Protein AF-A0A0F4RJ01-F1 (afdb_monomer_lite)

Sequence (276 aa):
MRAIAILVIVAVLGFFGYQYTAKGRGPAEAVGVLTGATAAAEQAAAEAAAAQAAAEAAAAEAEAQAAAEAEAAAQAAAEAEAAAQAAAEAEAAAQAEAEAAAVAEAEAQAAIEAAAAEAEAAAAAELDAARAAAEEEAAAIAAAAEAEAQAAEAAAQEAAAEAAAAAEAAEAEVAEEAAAVAEEATEAAEEVAEEAAAVAEEAAAEADTAADSAMGAVAELLTTDGFDSDKVMELVEGSDLSVLQKTTITSALNAAKDNPELLEAALEQLKGMLGM

pLDDT: mean 85.39, std 11.7, range [52.47, 98.12]

Structure (mmCIF, N/CA/C/O backbone):
data_AF-A0A0F4RJ01-F1
#
_entry.id   AF-A0A0F4RJ01-F1
#
loop_
_atom_site.group_PDB
_atom_site.id
_atom_site.type_symbol
_atom_site.label_atom_id
_atom_site.label_alt_id
_atom_site.label_comp_id
_atom_site.label_asym_id
_atom_site.label_entity_id
_atom_site.label_seq_id
_atom_site.pdbx_PDB_ins_code
_atom_site.Cartn_x
_atom_site.Cartn_y
_atom_site.Cartn_z
_atom_site.occupancy
_atom_site.B_iso_or_equiv
_atom_site.auth_seq_id
_atom_site.auth_comp_id
_atom_site.auth_asym_id
_atom_site.auth_atom_id
_atom_site.pdbx_PDB_model_num
ATOM 1 N N . MET A 1 1 ? -95.029 10.771 116.647 1.00 52.47 1 MET A N 1
ATOM 2 C CA . MET A 1 1 ? -94.046 10.061 117.504 1.00 52.47 1 MET A CA 1
ATOM 3 C C . MET A 1 1 ? -94.688 9.057 118.464 1.00 52.47 1 MET A C 1
ATOM 5 O O . MET A 1 1 ? -94.282 7.906 118.435 1.00 52.47 1 MET A O 1
ATOM 9 N N . ARG A 1 2 ? -95.724 9.411 119.246 1.00 57.41 2 ARG A N 1
ATOM 10 C CA . ARG A 1 2 ? -96.363 8.457 120.185 1.00 57.41 2 ARG A CA 1
ATOM 11 C C . ARG A 1 2 ? -97.054 7.258 119.504 1.00 57.41 2 ARG A C 1
ATOM 13 O O . ARG A 1 2 ? -96.950 6.151 120.007 1.00 57.41 2 ARG A O 1
ATOM 20 N N . ALA A 1 3 ? -97.676 7.454 118.336 1.00 54.72 3 ALA A N 1
ATOM 21 C CA . ALA A 1 3 ? -98.353 6.374 117.601 1.00 54.72 3 ALA A CA 1
ATOM 22 C C . ALA A 1 3 ? -97.393 5.302 117.038 1.00 54.72 3 ALA A C 1
ATOM 24 O O . ALA A 1 3 ? -97.686 4.116 117.119 1.00 54.72 3 ALA A O 1
ATOM 25 N N . ILE A 1 4 ? -96.220 5.707 116.532 1.00 56.88 4 ILE A N 1
ATOM 26 C CA . ILE A 1 4 ? -95.205 4.776 116.003 1.00 56.88 4 ILE A CA 1
ATOM 27 C C . ILE A 1 4 ? -94.577 3.964 117.146 1.00 56.88 4 ILE A C 1
ATOM 29 O O . ILE A 1 4 ? -94.426 2.754 117.023 1.00 56.88 4 ILE A O 1
ATOM 33 N N . ALA A 1 5 ? -94.299 4.597 118.293 1.00 55.28 5 ALA A N 1
ATOM 34 C CA . ALA A 1 5 ? -93.796 3.896 119.476 1.00 55.28 5 ALA A CA 1
ATOM 35 C C . ALA A 1 5 ? -94.791 2.843 120.004 1.00 55.28 5 ALA A C 1
ATOM 37 O O . ALA A 1 5 ? -94.381 1.742 120.357 1.00 55.28 5 ALA A O 1
ATOM 38 N N . ILE A 1 6 ? -96.098 3.142 119.999 1.00 66.00 6 ILE A N 1
ATOM 39 C CA . ILE A 1 6 ? -97.139 2.180 120.403 1.00 66.00 6 ILE A CA 1
ATOM 40 C C . ILE A 1 6 ? -97.188 0.987 119.439 1.00 66.00 6 ILE A C 1
ATOM 42 O O . ILE A 1 6 ? -97.261 -0.149 119.899 1.00 66.00 6 ILE A O 1
ATOM 46 N N . LEU A 1 7 ? -97.086 1.211 118.124 1.00 67.94 7 LEU A N 1
ATOM 47 C CA . LEU A 1 7 ? -97.072 0.121 117.140 1.00 67.94 7 LEU A CA 1
ATOM 48 C C . LEU A 1 7 ? -95.851 -0.797 117.295 1.00 67.94 7 LEU A C 1
ATOM 50 O O . LEU A 1 7 ? -96.002 -2.015 117.240 1.00 67.94 7 LEU A O 1
ATOM 54 N N . VAL A 1 8 ? -94.668 -0.237 117.561 1.00 65.62 8 VAL A N 1
ATOM 55 C CA . VAL A 1 8 ? -93.452 -1.025 117.830 1.00 65.62 8 VAL A CA 1
ATOM 56 C C . VAL A 1 8 ? -93.595 -1.835 119.122 1.00 65.62 8 VAL A C 1
ATOM 58 O O . VAL A 1 8 ? -93.270 -3.018 119.140 1.00 65.62 8 VAL A O 1
ATOM 61 N N . ILE A 1 9 ? -94.147 -1.248 120.188 1.00 66.38 9 ILE A N 1
ATOM 62 C CA . ILE A 1 9 ? -94.365 -1.951 121.463 1.00 66.38 9 ILE A CA 1
ATOM 63 C C . ILE A 1 9 ? -95.385 -3.087 121.305 1.00 66.38 9 ILE A C 1
ATOM 65 O O . ILE A 1 9 ? -95.166 -4.178 121.828 1.00 66.38 9 ILE A O 1
ATOM 69 N N . VAL A 1 10 ? -96.471 -2.872 120.554 1.00 71.88 10 VAL A N 1
ATOM 70 C CA . VAL A 1 10 ? -97.474 -3.914 120.276 1.00 71.88 10 VAL A CA 1
ATOM 71 C C . VAL A 1 10 ? -96.884 -5.033 119.416 1.00 71.88 10 VAL A C 1
ATOM 73 O O . VAL A 1 10 ? -97.138 -6.201 119.697 1.00 71.88 10 VAL A O 1
ATOM 76 N N . ALA A 1 11 ? -96.050 -4.710 118.426 1.00 67.81 11 ALA A N 1
ATOM 77 C CA . ALA A 1 11 ? -95.355 -5.712 117.620 1.00 67.81 11 ALA A CA 1
ATOM 78 C C . ALA A 1 11 ? -94.377 -6.553 118.462 1.00 67.81 11 ALA A C 1
ATOM 80 O O . ALA A 1 11 ? -94.343 -7.776 118.326 1.00 67.81 11 ALA A O 1
ATOM 81 N N . VAL A 1 12 ? -93.644 -5.927 119.389 1.00 64.62 12 VAL A N 1
ATOM 82 C CA . VAL A 1 12 ? -92.744 -6.624 120.321 1.00 64.62 12 VAL A CA 1
ATOM 83 C C . VAL A 1 12 ? -93.536 -7.504 121.295 1.00 64.62 12 VAL A C 1
ATOM 85 O O . VAL A 1 12 ? -93.214 -8.681 121.444 1.00 64.62 12 VAL A O 1
ATOM 88 N N . LEU A 1 13 ? -94.613 -7.001 121.907 1.00 67.62 13 LEU A N 1
ATOM 89 C CA . LEU A 1 13 ? -95.456 -7.794 122.815 1.00 67.62 13 LEU A CA 1
ATOM 90 C C . LEU A 1 13 ? -96.158 -8.954 122.098 1.00 67.62 13 LEU A C 1
ATOM 92 O O . LEU A 1 13 ? -96.238 -10.049 122.652 1.00 67.62 13 LEU A O 1
ATOM 96 N N . GLY A 1 14 ? -96.619 -8.746 120.863 1.00 68.19 14 GLY A N 1
ATOM 97 C CA . GLY A 1 14 ? -97.197 -9.799 120.029 1.00 68.19 14 GLY A CA 1
ATOM 98 C C . GLY A 1 14 ? -96.179 -10.885 119.676 1.00 68.19 14 GLY A C 1
ATOM 99 O O . GLY A 1 14 ? -96.484 -12.073 119.781 1.00 68.19 14 GLY A O 1
ATOM 100 N N . PHE A 1 15 ? -94.945 -10.496 119.340 1.00 62.06 15 PHE A N 1
ATOM 101 C CA . PHE A 1 15 ? -93.858 -11.433 119.050 1.00 62.06 15 PHE A CA 1
ATOM 102 C C . PHE A 1 15 ? -93.457 -12.261 120.283 1.00 62.06 15 PHE A C 1
ATOM 104 O O . PHE A 1 15 ? -93.349 -13.486 120.195 1.00 62.06 15 PHE A O 1
ATOM 111 N N . PHE A 1 16 ? -93.312 -11.628 121.452 1.00 59.28 16 PHE A N 1
ATOM 112 C CA . PHE A 1 16 ? -93.009 -12.330 122.706 1.00 59.28 16 PHE A CA 1
ATOM 113 C C . PHE A 1 16 ? -94.167 -13.207 123.194 1.00 59.28 16 PHE A C 1
ATOM 115 O O . PHE A 1 16 ? -93.934 -14.333 123.634 1.00 59.28 16 PHE A O 1
ATOM 122 N N . GLY A 1 17 ? -95.413 -12.741 123.066 1.00 65.56 17 GLY A N 1
ATOM 123 C CA . GLY A 1 17 ? -96.603 -13.518 123.416 1.00 65.56 17 GLY A CA 1
ATOM 124 C C . GLY A 1 17 ? -96.758 -14.775 122.558 1.00 65.56 17 GLY A C 1
ATOM 125 O O . GLY A 1 17 ? -97.060 -15.848 123.085 1.00 65.56 17 GLY A O 1
ATOM 126 N N . TYR A 1 18 ? -96.478 -14.679 121.254 1.00 67.12 18 TYR A N 1
ATOM 127 C CA . TYR A 1 18 ? -96.519 -15.827 120.346 1.00 67.12 18 TYR A CA 1
ATOM 128 C C . TYR A 1 18 ? -95.388 -16.830 120.620 1.00 67.12 18 TYR A C 1
ATOM 130 O O . TYR A 1 18 ? -95.629 -18.034 120.672 1.00 67.12 18 TYR A O 1
ATOM 138 N N . GLN A 1 19 ? -94.162 -16.362 120.871 1.00 62.22 19 GLN A N 1
ATOM 139 C CA . GLN A 1 19 ? -93.029 -17.242 121.192 1.00 62.22 19 GLN A CA 1
ATOM 140 C C . GLN A 1 19 ? -93.216 -17.991 122.523 1.00 62.22 19 GLN A C 1
ATOM 142 O O . GLN A 1 19 ? -92.847 -19.165 122.615 1.00 62.22 19 GLN A O 1
ATOM 147 N N . TYR A 1 20 ? -93.839 -17.353 123.520 1.00 58.53 20 TYR A N 1
ATOM 148 C CA . TYR A 1 20 ? -94.114 -17.975 124.816 1.00 58.53 20 TYR A CA 1
ATOM 149 C C . TYR A 1 20 ? -95.227 -19.026 124.734 1.00 58.53 20 TYR A C 1
ATOM 151 O O . TYR A 1 20 ? -95.081 -20.126 125.258 1.00 58.53 20 TYR A O 1
ATOM 159 N N . THR A 1 21 ? -96.327 -18.724 124.039 1.00 62.38 21 THR A N 1
ATOM 160 C CA . THR A 1 21 ? -97.520 -19.592 124.034 1.00 62.38 21 THR A CA 1
ATOM 161 C C . THR A 1 21 ? -97.503 -20.673 122.956 1.00 62.38 21 THR A C 1
ATOM 163 O O . THR A 1 21 ? -97.967 -21.779 123.213 1.00 62.38 21 THR A O 1
ATOM 166 N N . ALA A 1 22 ? -96.949 -20.404 121.770 1.00 63.94 22 ALA A N 1
ATOM 167 C CA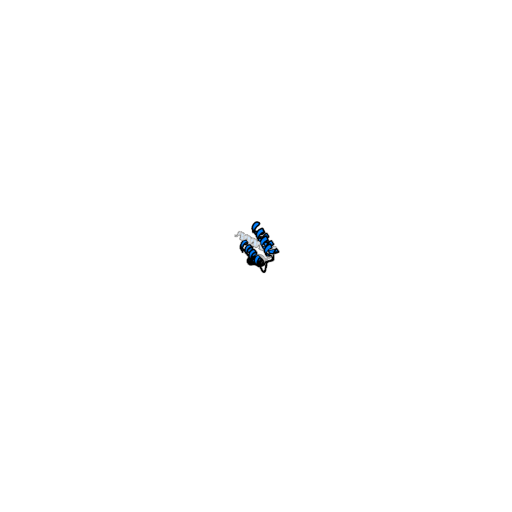 . ALA A 1 22 ? -96.937 -21.373 120.671 1.00 63.94 22 ALA A CA 1
ATOM 168 C C . ALA A 1 22 ? -95.671 -22.246 120.635 1.00 63.94 22 ALA A C 1
ATOM 170 O O . ALA A 1 22 ? -95.705 -23.350 120.098 1.00 63.94 22 ALA A O 1
ATOM 171 N N . LYS A 1 23 ? -94.544 -21.762 121.175 1.00 58.91 23 LYS A N 1
ATOM 172 C CA . LYS A 1 23 ? -93.241 -22.456 121.122 1.00 58.91 23 LYS A CA 1
ATOM 173 C C . LYS A 1 23 ? -92.578 -22.665 122.490 1.00 58.91 23 LYS A C 1
ATOM 175 O O . LYS A 1 23 ? -91.511 -23.270 122.536 1.00 58.91 23 LYS A O 1
ATOM 180 N N . GLY A 1 24 ? -93.197 -22.202 123.582 1.00 61.44 24 GLY A N 1
ATOM 181 C CA . GLY A 1 24 ? -92.748 -22.448 124.958 1.00 61.44 24 GLY A CA 1
ATOM 182 C C . GLY A 1 24 ? -91.467 -21.722 125.383 1.00 61.44 24 GLY A C 1
ATOM 183 O O . GLY A 1 24 ? -90.862 -22.128 126.371 1.00 61.44 24 GLY A O 1
ATOM 184 N N . ARG A 1 25 ? -91.025 -20.683 124.657 1.00 57.34 25 ARG A N 1
ATOM 185 C CA . ARG A 1 25 ? -89.744 -20.003 124.923 1.00 57.34 25 ARG A CA 1
ATOM 186 C C . ARG A 1 25 ? -89.886 -18.730 125.752 1.00 57.34 25 ARG A C 1
ATOM 188 O O . ARG A 1 25 ? -90.792 -17.930 125.526 1.00 57.34 25 ARG A O 1
ATOM 195 N N . GLY A 1 26 ? -88.965 -18.526 126.694 1.00 66.50 26 GLY A N 1
ATOM 196 C CA . GLY A 1 26 ? -88.962 -17.387 127.622 1.00 66.50 26 GLY A CA 1
ATOM 197 C C . GLY A 1 26 ? -88.518 -16.058 126.985 1.00 66.50 26 GLY A C 1
ATOM 198 O O . GLY A 1 26 ? -87.930 -16.050 125.901 1.00 66.50 26 GLY A O 1
ATOM 199 N N . PRO A 1 27 ? -88.729 -14.905 127.652 1.00 57.00 27 PRO A N 1
ATOM 200 C CA . PRO A 1 27 ? -88.339 -13.605 127.109 1.00 57.00 27 PRO A CA 1
ATOM 201 C C . PRO A 1 27 ? -86.817 -13.457 126.893 1.00 57.00 27 PRO A C 1
ATOM 203 O O . PRO A 1 27 ? -86.377 -12.766 125.983 1.00 57.00 27 PRO A O 1
ATOM 206 N N . ALA A 1 28 ? -85.982 -14.166 127.652 1.00 57.25 28 ALA A N 1
ATOM 207 C CA . ALA A 1 28 ? -84.543 -14.209 127.382 1.00 57.25 28 ALA A CA 1
ATOM 208 C C . ALA A 1 28 ? -84.208 -14.943 126.065 1.00 57.25 28 ALA A C 1
ATOM 210 O O . ALA A 1 28 ? -83.332 -14.511 125.320 1.00 57.25 28 ALA A O 1
ATOM 211 N N . GLU A 1 29 ? -84.938 -16.012 125.728 1.00 58.81 29 GLU A N 1
ATOM 212 C CA . GLU A 1 29 ? -84.723 -16.777 124.493 1.00 58.81 29 GLU A CA 1
ATOM 213 C C . GLU A 1 29 ? -85.247 -16.049 123.255 1.00 58.81 29 GLU A C 1
ATOM 215 O O . GLU A 1 29 ? -84.642 -16.148 122.196 1.00 58.81 29 GLU A O 1
ATOM 220 N N . ALA A 1 30 ? -86.344 -15.296 123.356 1.00 57.28 30 ALA A N 1
ATOM 221 C CA . ALA A 1 30 ? -86.831 -14.503 122.229 1.00 57.28 30 ALA A CA 1
ATOM 222 C C . ALA A 1 30 ? -85.972 -13.249 121.969 1.00 57.28 30 ALA A C 1
ATOM 224 O O . ALA A 1 30 ? -85.816 -12.887 120.804 1.00 57.28 30 ALA A O 1
ATOM 225 N N . VAL A 1 31 ? -85.324 -12.661 122.991 1.00 57.78 31 VAL A N 1
ATOM 226 C CA . VAL A 1 31 ? -84.211 -11.711 122.775 1.00 57.78 31 VAL A CA 1
ATOM 227 C C . VAL A 1 31 ? -83.028 -12.429 122.121 1.00 57.78 31 VAL A C 1
ATOM 229 O O . VAL A 1 31 ? -82.506 -11.907 121.150 1.00 57.78 31 VAL A O 1
ATOM 232 N N . GLY A 1 32 ? -82.673 -13.642 122.563 1.00 60.19 32 GLY A N 1
ATOM 233 C CA . GLY A 1 32 ? -81.628 -14.481 121.954 1.00 60.19 32 GLY A CA 1
ATOM 234 C C . GLY A 1 32 ? -81.870 -14.845 120.480 1.00 60.19 32 GLY A C 1
ATOM 235 O O . GLY A 1 32 ? -80.938 -14.914 119.686 1.00 60.19 32 GLY A O 1
ATOM 236 N N . VAL A 1 33 ? -83.130 -15.050 120.085 1.00 63.53 33 VAL A N 1
ATOM 237 C CA . VAL A 1 33 ? -83.534 -15.278 118.687 1.00 63.53 33 VAL A CA 1
ATOM 238 C C . VAL A 1 33 ? -83.495 -13.980 117.887 1.00 63.53 33 VAL A C 1
ATOM 240 O O . VAL A 1 33 ? -83.113 -14.013 116.725 1.00 63.53 33 VAL A O 1
ATOM 243 N N . LEU A 1 34 ? -83.863 -12.842 118.482 1.00 59.59 34 LEU A N 1
ATOM 244 C CA . LEU A 1 34 ? -83.770 -11.538 117.823 1.00 59.59 34 LEU A CA 1
ATOM 245 C C . LEU A 1 34 ? -82.304 -11.120 117.626 1.00 59.59 34 LEU A C 1
ATOM 247 O O . LEU A 1 34 ? -81.953 -10.664 116.545 1.00 59.59 34 LEU A O 1
ATOM 251 N N . THR A 1 35 ? -81.447 -11.340 118.629 1.00 63.56 35 THR A N 1
ATOM 252 C CA . THR A 1 35 ? -80.000 -11.091 118.558 1.00 63.56 35 THR A CA 1
ATOM 253 C C . THR A 1 35 ? -79.294 -12.081 117.633 1.00 63.56 35 THR A C 1
ATOM 255 O O . THR A 1 35 ? -78.391 -11.698 116.895 1.00 63.56 35 THR A O 1
ATOM 258 N N . GLY A 1 36 ? -79.734 -13.341 117.609 1.00 66.00 36 GLY A N 1
ATOM 259 C CA . GLY A 1 36 ? -79.295 -14.340 116.636 1.00 66.00 36 GLY A CA 1
ATOM 260 C C . GLY A 1 36 ? -79.757 -14.025 115.210 1.00 66.00 36 GLY A C 1
ATOM 261 O O . GLY A 1 36 ? -79.007 -14.248 114.269 1.00 66.00 36 GLY A O 1
ATOM 262 N N . ALA A 1 37 ? -80.952 -13.451 115.037 1.00 65.75 37 ALA A N 1
ATOM 263 C CA . ALA A 1 37 ? -81.452 -12.995 113.741 1.00 65.75 37 ALA A CA 1
ATOM 264 C C . ALA A 1 37 ? -80.714 -11.743 113.243 1.00 65.75 37 ALA A C 1
ATOM 266 O O . ALA A 1 37 ? -80.439 -11.650 112.051 1.00 65.75 37 ALA A O 1
ATOM 267 N N . THR A 1 38 ? -80.335 -10.812 114.127 1.00 67.19 38 THR A N 1
ATOM 268 C CA . THR A 1 38 ? -79.450 -9.691 113.765 1.00 67.19 38 THR A CA 1
ATOM 269 C C . THR A 1 38 ? -78.033 -10.161 113.453 1.00 67.19 38 THR A C 1
ATOM 271 O O . THR A 1 38 ? -77.476 -9.708 112.464 1.00 67.19 38 THR A O 1
ATOM 274 N N . ALA A 1 39 ? -77.486 -11.124 114.202 1.00 68.25 39 ALA A N 1
ATOM 275 C CA . ALA A 1 39 ? -76.177 -11.712 113.906 1.00 68.25 39 ALA A CA 1
ATOM 276 C C . ALA A 1 39 ? -76.179 -12.495 112.579 1.00 68.25 39 ALA A C 1
ATOM 278 O O . ALA A 1 39 ? -75.235 -12.398 111.804 1.00 68.25 39 ALA A O 1
ATOM 279 N N . ALA A 1 40 ? -77.260 -13.220 112.273 1.00 70.62 40 ALA A N 1
ATOM 280 C CA . ALA A 1 40 ? -77.439 -13.895 110.988 1.00 70.62 40 ALA A CA 1
ATOM 281 C C . ALA A 1 40 ? -77.606 -12.901 109.825 1.00 70.62 40 ALA A C 1
ATOM 283 O O . ALA A 1 40 ? -77.108 -13.152 108.732 1.00 70.62 40 ALA A O 1
ATOM 284 N N . ALA A 1 41 ? -78.271 -11.763 110.052 1.00 69.44 41 ALA A N 1
ATOM 285 C CA . ALA A 1 41 ? -78.386 -10.693 109.063 1.00 69.44 41 ALA A CA 1
ATOM 286 C C . ALA A 1 41 ? -77.052 -9.957 108.837 1.00 69.44 41 ALA A C 1
ATOM 288 O O . ALA A 1 41 ? -76.719 -9.655 107.695 1.00 69.44 41 ALA A O 1
ATOM 289 N N . GLU A 1 42 ? -76.265 -9.711 109.889 1.00 70.88 42 GLU A N 1
ATOM 290 C CA . GLU A 1 42 ? -74.907 -9.156 109.789 1.00 70.88 42 GLU A CA 1
ATOM 291 C C . GLU A 1 42 ? -73.946 -10.127 109.097 1.00 70.88 42 GLU A C 1
ATOM 293 O O . GLU A 1 42 ? -73.161 -9.705 108.253 1.00 70.88 42 GLU A O 1
ATOM 298 N N . GLN A 1 43 ? -74.042 -11.427 109.383 1.00 73.44 43 GLN A N 1
ATOM 299 C CA . GLN A 1 43 ? -73.254 -12.455 108.704 1.00 73.44 43 GLN A CA 1
ATOM 300 C C . GLN A 1 43 ? -73.632 -12.577 107.222 1.00 73.44 43 GLN A C 1
ATOM 302 O O . GLN A 1 43 ? -72.744 -12.622 106.377 1.00 73.44 43 GLN A O 1
ATOM 307 N N . ALA A 1 44 ? -74.925 -12.551 106.887 1.00 74.44 44 ALA A N 1
ATOM 308 C CA . ALA A 1 44 ? -75.384 -12.538 105.498 1.00 74.44 44 ALA A CA 1
ATOM 309 C C . ALA A 1 44 ? -74.965 -11.254 104.758 1.00 74.44 44 ALA A C 1
ATOM 311 O O . ALA A 1 44 ? -74.613 -11.305 103.582 1.00 74.44 44 ALA A O 1
ATOM 312 N N . ALA A 1 45 ? -74.957 -10.102 105.439 1.00 74.00 45 ALA A N 1
ATOM 313 C CA . ALA A 1 45 ? -74.439 -8.852 104.886 1.00 74.00 45 ALA A CA 1
ATOM 314 C C . ALA A 1 45 ? -72.913 -8.897 104.687 1.00 74.00 45 ALA A C 1
ATOM 316 O O . ALA A 1 45 ? -72.419 -8.395 103.680 1.00 74.00 45 ALA A O 1
ATOM 317 N N . ALA A 1 46 ? -72.170 -9.531 105.599 1.00 74.12 46 ALA A N 1
ATOM 318 C CA . ALA A 1 46 ? -70.730 -9.740 105.473 1.00 74.12 46 ALA A CA 1
ATOM 319 C C . ALA A 1 46 ? -70.380 -10.715 104.335 1.00 74.12 46 ALA A C 1
ATOM 321 O O . ALA A 1 46 ? -69.456 -10.446 103.574 1.00 74.12 46 ALA A O 1
ATOM 322 N N . GLU A 1 47 ? -71.134 -11.805 104.165 1.00 75.56 47 GLU A N 1
ATOM 323 C CA . GLU A 1 47 ? -70.988 -12.729 103.031 1.00 75.56 47 GLU A CA 1
ATOM 324 C C . GLU A 1 47 ? -71.352 -12.065 101.699 1.00 75.56 47 GLU A C 1
ATOM 326 O O . GLU A 1 47 ? -70.636 -12.246 100.717 1.00 75.56 47 GLU A O 1
ATOM 331 N N . ALA A 1 48 ? -72.409 -11.249 101.657 1.00 76.00 48 ALA A N 1
ATOM 332 C CA . ALA A 1 48 ? -72.767 -10.479 100.466 1.00 76.00 48 ALA A CA 1
ATOM 333 C C . ALA A 1 48 ? -71.688 -9.442 100.107 1.00 76.00 48 ALA A C 1
ATOM 335 O O . ALA A 1 48 ? -71.330 -9.312 98.939 1.00 76.00 48 ALA A O 1
ATOM 336 N N . ALA A 1 49 ? -71.121 -8.753 101.102 1.00 78.62 49 ALA A N 1
ATOM 337 C CA . ALA A 1 49 ? -70.004 -7.832 100.900 1.00 78.62 49 ALA A CA 1
ATOM 338 C C . ALA A 1 49 ? -68.731 -8.562 100.437 1.00 78.62 49 ALA A C 1
ATOM 340 O O . ALA A 1 49 ? -68.035 -8.074 99.550 1.00 78.62 49 ALA A O 1
ATOM 341 N N . ALA A 1 50 ? -68.445 -9.750 100.979 1.00 80.69 50 ALA A N 1
ATOM 342 C CA . ALA A 1 50 ? -67.320 -10.578 100.547 1.00 80.69 50 ALA A CA 1
ATOM 343 C C . ALA A 1 50 ? -67.509 -11.111 99.117 1.00 80.69 50 ALA A C 1
ATOM 345 O O . ALA A 1 50 ? -66.565 -11.106 98.331 1.00 80.69 50 ALA A O 1
ATOM 346 N N . ALA A 1 51 ? -68.727 -11.523 98.752 1.00 81.62 51 ALA A N 1
ATOM 347 C CA . ALA A 1 51 ? -69.066 -11.950 97.398 1.00 81.62 51 ALA A CA 1
ATOM 348 C C . ALA A 1 51 ? -68.963 -10.794 96.393 1.00 81.62 51 ALA A C 1
ATOM 350 O O . ALA A 1 51 ? -68.458 -10.985 95.289 1.00 81.62 51 ALA A O 1
ATOM 351 N N . GLN A 1 52 ? -69.387 -9.589 96.783 1.00 83.38 52 GLN A N 1
ATOM 352 C CA . GLN A 1 52 ? -69.239 -8.396 95.956 1.00 83.38 52 GLN A CA 1
ATOM 353 C C . GLN A 1 52 ? -67.766 -8.006 95.779 1.00 83.38 52 GLN A C 1
ATOM 355 O O . GLN A 1 52 ? -67.342 -7.769 94.6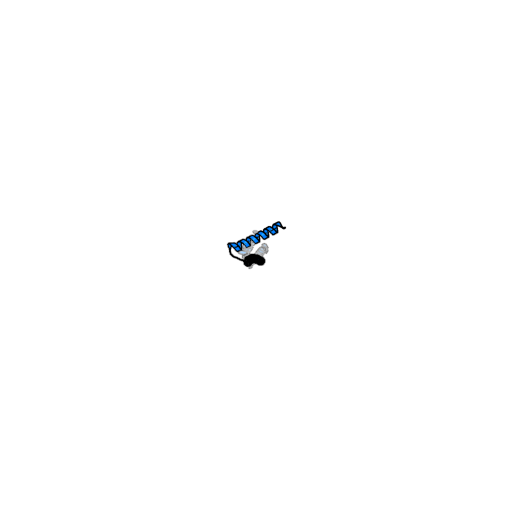53 1.00 83.38 52 GLN A O 1
ATOM 360 N N . ALA A 1 53 ? -66.965 -8.041 96.846 1.00 83.69 53 ALA A N 1
ATOM 361 C CA . ALA A 1 53 ? -65.525 -7.809 96.758 1.00 83.69 53 ALA A CA 1
ATOM 362 C C . ALA A 1 53 ? -64.817 -8.856 95.875 1.00 83.69 53 ALA A C 1
ATOM 364 O O . ALA A 1 53 ? -63.923 -8.512 95.107 1.00 83.69 53 ALA A O 1
ATOM 365 N N . ALA A 1 54 ? -65.233 -10.126 95.937 1.00 85.56 54 ALA A N 1
ATOM 366 C CA . ALA A 1 54 ? -64.712 -11.178 95.065 1.00 85.56 54 ALA A CA 1
ATOM 367 C C . ALA A 1 54 ? -65.111 -10.973 93.593 1.00 85.56 54 ALA A C 1
ATOM 369 O O . ALA A 1 54 ? -64.298 -11.206 92.702 1.00 85.56 54 ALA A O 1
ATOM 370 N N . ALA A 1 55 ? -66.337 -10.511 93.330 1.00 85.44 55 ALA A N 1
ATOM 371 C CA . ALA A 1 55 ? -66.795 -10.184 91.982 1.00 85.44 55 ALA A CA 1
ATOM 372 C C . ALA A 1 55 ? -66.051 -8.972 91.397 1.00 85.44 55 ALA A C 1
ATOM 374 O O . ALA A 1 55 ? -65.656 -9.006 90.236 1.00 85.44 55 ALA A O 1
ATOM 375 N N . GLU A 1 56 ? -65.813 -7.931 92.199 1.00 86.69 56 GLU A N 1
ATOM 376 C CA . GLU A 1 56 ? -65.009 -6.765 91.806 1.00 86.69 56 GLU A CA 1
ATOM 377 C C . GLU A 1 56 ? -63.546 -7.149 91.551 1.00 86.69 56 GLU A C 1
ATOM 379 O O . GLU A 1 56 ? -62.967 -6.714 90.558 1.00 86.69 56 GLU A O 1
ATOM 384 N N . ALA A 1 57 ? -62.965 -8.021 92.381 1.00 87.12 57 ALA A N 1
ATOM 385 C CA . ALA A 1 57 ? -61.619 -8.546 92.161 1.00 87.12 57 ALA A CA 1
ATOM 386 C C . ALA A 1 57 ? -61.521 -9.367 90.862 1.00 87.12 57 ALA A C 1
ATOM 388 O O . ALA A 1 57 ? -60.595 -9.160 90.083 1.00 87.12 57 ALA A O 1
ATOM 389 N N . ALA A 1 58 ? -62.494 -10.243 90.590 1.00 89.56 58 ALA A N 1
ATOM 390 C CA . ALA A 1 58 ? -62.541 -11.023 89.352 1.00 89.56 58 ALA A CA 1
ATOM 391 C C . ALA A 1 58 ? -62.745 -10.138 88.110 1.00 89.56 58 ALA A C 1
ATOM 393 O O . ALA A 1 58 ? -62.151 -10.394 87.064 1.00 89.56 58 ALA A O 1
ATOM 394 N N . ALA A 1 59 ? -63.557 -9.081 88.218 1.00 90.12 59 ALA A N 1
ATOM 395 C CA . ALA A 1 59 ? -63.738 -8.107 87.146 1.00 90.12 59 ALA A CA 1
ATOM 396 C C . ALA A 1 59 ? -62.441 -7.333 86.866 1.00 90.12 59 ALA A C 1
ATOM 398 O O . ALA A 1 59 ? -62.058 -7.205 85.707 1.00 90.12 59 ALA A O 1
ATOM 399 N N . ALA A 1 60 ? -61.737 -6.890 87.913 1.00 91.81 60 ALA A N 1
ATOM 400 C CA . ALA A 1 60 ? -60.448 -6.215 87.783 1.00 91.81 60 ALA A CA 1
ATOM 401 C C . ALA A 1 60 ? -59.370 -7.126 87.169 1.00 91.81 60 ALA A C 1
ATOM 403 O O . ALA A 1 60 ? -58.571 -6.677 86.351 1.00 91.81 60 ALA A O 1
ATOM 404 N N . GLU A 1 61 ? -59.354 -8.414 87.523 1.00 90.38 61 GLU A N 1
ATOM 405 C CA . GLU A 1 61 ? -58.427 -9.397 86.952 1.00 90.38 61 GLU A CA 1
ATOM 406 C C . GLU A 1 61 ? -58.727 -9.673 85.467 1.00 90.38 61 GLU A C 1
ATOM 408 O O . GLU A 1 61 ? -57.804 -9.748 84.654 1.00 90.38 61 GLU A O 1
ATOM 413 N N . ALA A 1 62 ? -60.008 -9.739 85.087 1.00 90.75 62 ALA A N 1
ATOM 414 C CA . ALA A 1 62 ? -60.426 -9.861 83.691 1.00 90.75 62 ALA A CA 1
ATOM 415 C C . ALA A 1 62 ? -60.075 -8.610 82.865 1.00 90.75 62 ALA A C 1
ATOM 417 O O . ALA A 1 62 ? -59.604 -8.732 81.735 1.00 90.75 62 ALA A O 1
ATOM 418 N N . GLU A 1 63 ? -60.254 -7.412 83.427 1.00 90.88 63 GLU A N 1
ATOM 419 C CA . GLU A 1 63 ? -59.832 -6.153 82.799 1.00 90.88 63 GLU A CA 1
ATOM 420 C C . GLU A 1 63 ? -58.312 -6.103 82.610 1.00 90.88 63 GLU A C 1
ATOM 422 O O . GLU A 1 63 ? -57.833 -5.718 81.543 1.00 90.88 63 GLU A O 1
ATOM 427 N N . ALA A 1 64 ? -57.547 -6.550 83.610 1.00 91.75 64 ALA A N 1
ATOM 428 C CA . ALA A 1 64 ? -56.093 -6.627 83.525 1.00 91.75 64 ALA A CA 1
ATOM 429 C C . ALA A 1 64 ? -55.628 -7.623 82.449 1.00 91.75 64 ALA A C 1
ATO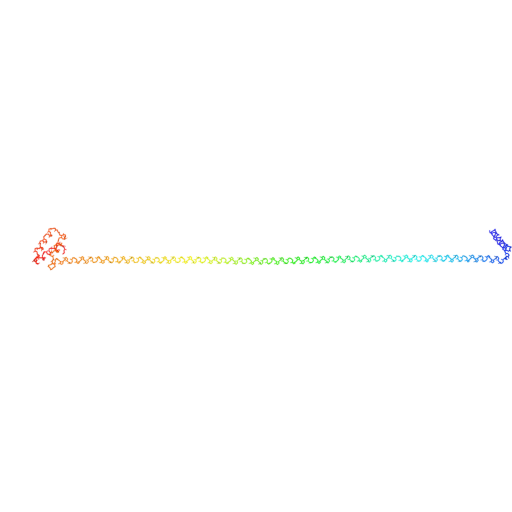M 431 O O . ALA A 1 64 ? -54.704 -7.314 81.696 1.00 91.75 64 ALA A O 1
ATOM 432 N N . GLN A 1 65 ? -56.279 -8.786 82.326 1.00 92.81 65 GLN A N 1
ATOM 433 C CA . GLN A 1 65 ? -55.998 -9.737 81.245 1.00 92.81 65 GLN A CA 1
ATOM 434 C C . GLN A 1 65 ? -56.326 -9.160 79.868 1.00 92.81 65 GLN A C 1
ATOM 436 O O . GLN A 1 65 ? -55.499 -9.255 78.965 1.00 92.81 65 GLN A O 1
ATOM 441 N N . ALA A 1 66 ? -57.488 -8.522 79.711 1.00 92.38 66 ALA A N 1
ATOM 442 C CA . ALA A 1 66 ? -57.878 -7.902 78.448 1.00 92.38 66 ALA A CA 1
ATOM 443 C C . ALA A 1 66 ? -56.911 -6.777 78.039 1.00 92.38 66 ALA A C 1
ATOM 445 O O . ALA A 1 66 ? -56.560 -6.654 76.866 1.00 92.38 66 ALA A O 1
ATOM 446 N N . ALA A 1 67 ? -56.438 -5.980 79.002 1.00 93.94 67 ALA A N 1
ATOM 447 C CA . ALA A 1 67 ? -55.421 -4.961 78.762 1.00 93.94 67 ALA A CA 1
ATOM 448 C C . ALA A 1 67 ? -54.077 -5.577 78.337 1.00 93.94 67 ALA A C 1
ATOM 450 O O . ALA A 1 67 ? -53.467 -5.100 77.381 1.00 93.94 67 ALA A O 1
ATOM 451 N N . ALA A 1 68 ? -53.645 -6.661 78.991 1.00 94.44 68 ALA A N 1
ATOM 452 C CA . ALA A 1 68 ? -52.416 -7.369 78.638 1.00 94.44 68 ALA A CA 1
ATOM 453 C C . ALA A 1 68 ? -52.487 -8.009 77.238 1.00 94.44 68 ALA A C 1
ATOM 455 O O . ALA A 1 68 ? -51.528 -7.919 76.473 1.00 94.44 68 ALA A O 1
ATOM 456 N N . GLU A 1 69 ? -53.621 -8.613 76.866 1.00 92.56 69 GLU A N 1
ATOM 457 C CA . GLU A 1 69 ? -53.837 -9.134 75.509 1.00 92.56 69 GLU A CA 1
ATOM 458 C C . GLU A 1 69 ? -53.840 -8.018 74.460 1.00 92.56 69 GLU A C 1
ATOM 460 O O . GLU A 1 69 ? -53.247 -8.181 73.393 1.00 92.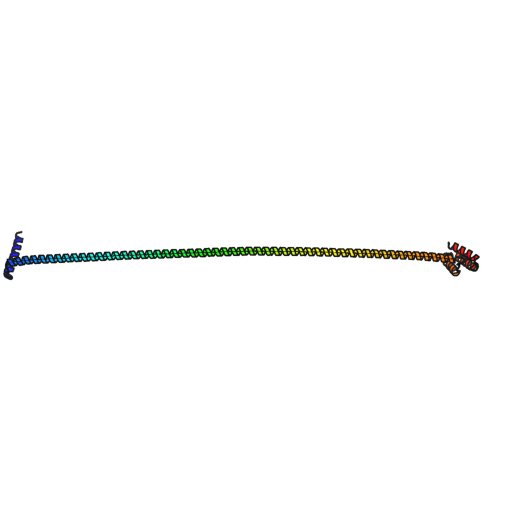56 69 GLU A O 1
ATOM 465 N N . ALA A 1 70 ? -54.463 -6.873 74.753 1.00 93.19 70 ALA A N 1
ATOM 466 C CA . ALA A 1 70 ? -54.462 -5.726 73.850 1.00 93.19 70 ALA A CA 1
ATOM 467 C C . ALA A 1 70 ? -53.048 -5.162 73.638 1.00 93.19 70 ALA A C 1
ATOM 469 O O . ALA A 1 70 ? -52.681 -4.831 72.510 1.00 93.19 70 ALA A O 1
ATOM 470 N N . GLU A 1 71 ? -52.236 -5.089 74.695 1.00 93.75 71 GLU A N 1
ATOM 471 C CA . GLU A 1 71 ? -50.839 -4.660 74.603 1.00 93.75 71 GLU A CA 1
ATOM 472 C C . GLU A 1 71 ? -49.992 -5.661 73.804 1.00 93.75 71 GLU A C 1
ATOM 474 O O . GLU A 1 71 ? -49.240 -5.255 72.917 1.00 93.75 71 GLU A O 1
ATOM 479 N N . ALA A 1 72 ? -50.175 -6.965 74.031 1.00 93.94 72 ALA A N 1
ATOM 480 C CA . ALA A 1 72 ? -49.509 -8.009 73.254 1.00 93.94 72 ALA A CA 1
ATOM 481 C C . ALA A 1 72 ? -49.894 -7.959 71.764 1.00 93.94 72 ALA A C 1
ATOM 483 O O . ALA A 1 72 ? -49.032 -8.085 70.894 1.00 93.94 72 ALA A O 1
ATOM 484 N N . ALA A 1 73 ? -51.171 -7.720 71.448 1.00 94.56 73 ALA A N 1
ATOM 485 C CA . ALA A 1 73 ? -51.635 -7.555 70.072 1.00 94.56 73 ALA A CA 1
ATOM 486 C C . ALA A 1 73 ? -51.045 -6.300 69.408 1.00 94.56 73 ALA A C 1
ATOM 488 O O . ALA A 1 73 ? -50.658 -6.348 68.240 1.00 94.56 73 ALA A O 1
ATOM 489 N N . ALA A 1 74 ? -50.934 -5.190 70.145 1.00 95.06 74 ALA A N 1
ATOM 490 C CA . ALA A 1 74 ? -50.305 -3.968 69.654 1.00 95.06 74 ALA A CA 1
ATOM 491 C C . ALA A 1 74 ? -48.803 -4.162 69.386 1.00 95.06 74 ALA A C 1
ATOM 493 O O . ALA A 1 74 ? -48.306 -3.712 68.355 1.00 95.06 74 ALA A O 1
ATOM 494 N N . GLN A 1 75 ? -48.094 -4.876 70.267 1.00 95.12 75 GLN A N 1
ATOM 495 C CA . GLN A 1 75 ? -46.686 -5.229 70.063 1.00 95.12 75 GLN A CA 1
ATOM 496 C C . GLN A 1 75 ? -46.505 -6.120 68.829 1.00 95.12 75 GLN A C 1
ATOM 498 O O . GLN A 1 75 ? -45.680 -5.808 67.975 1.00 95.12 75 GLN A O 1
ATOM 503 N N . ALA A 1 76 ? -47.330 -7.159 68.672 1.00 95.00 76 ALA A N 1
ATOM 504 C CA . ALA A 1 76 ? -47.280 -8.035 67.502 1.00 95.00 76 ALA A CA 1
ATOM 505 C C . ALA A 1 76 ? -47.556 -7.281 66.186 1.00 95.00 76 ALA A C 1
ATOM 507 O O . ALA A 1 76 ? -46.915 -7.545 65.170 1.00 95.00 76 ALA A O 1
ATOM 508 N N . ALA A 1 77 ? -48.485 -6.318 66.194 1.00 95.50 77 ALA A N 1
ATOM 509 C CA . ALA A 1 77 ? -48.752 -5.470 65.034 1.00 95.50 77 ALA A CA 1
ATOM 510 C C . ALA A 1 77 ? -47.559 -4.558 64.696 1.00 95.50 77 ALA A C 1
ATOM 512 O O . ALA A 1 77 ? -47.193 -4.446 63.527 1.00 95.50 77 ALA A O 1
ATOM 513 N N . ALA A 1 78 ? -46.924 -3.959 65.708 1.00 96.25 78 ALA A N 1
ATOM 514 C CA . ALA A 1 78 ? -45.736 -3.128 65.523 1.00 96.25 78 ALA A CA 1
ATOM 515 C C . ALA A 1 78 ? -44.541 -3.936 64.984 1.00 96.25 78 ALA A C 1
ATOM 517 O O . ALA A 1 78 ? -43.839 -3.474 64.086 1.00 96.25 78 ALA A O 1
ATOM 518 N N . GLU A 1 79 ? -44.332 -5.160 65.476 1.00 94.94 79 GLU A N 1
ATOM 519 C CA . GLU A 1 79 ? -43.304 -6.071 64.957 1.00 94.94 79 GLU A CA 1
ATOM 520 C C . GLU A 1 79 ? -43.572 -6.472 63.501 1.00 94.94 79 GLU A C 1
ATOM 522 O O . GLU A 1 79 ? -42.648 -6.491 62.687 1.00 94.94 79 GLU A O 1
ATOM 527 N N . ALA A 1 80 ? -44.830 -6.748 63.144 1.00 94.81 80 ALA A N 1
ATOM 528 C CA . ALA A 1 80 ? -45.209 -7.066 61.769 1.00 94.81 80 ALA A CA 1
ATOM 529 C C . ALA A 1 80 ? -44.974 -5.885 60.811 1.00 94.81 80 ALA A C 1
ATOM 531 O O . ALA A 1 80 ? -44.491 -6.085 59.696 1.00 94.81 80 ALA A O 1
ATOM 532 N N . GLU A 1 81 ? -45.273 -4.657 61.241 1.00 95.81 81 GLU A N 1
ATOM 533 C CA . GLU A 1 81 ? -45.014 -3.450 60.451 1.00 95.81 81 GLU A CA 1
ATOM 534 C C . GLU A 1 81 ? -43.509 -3.206 60.270 1.00 95.81 81 GLU A C 1
ATOM 536 O O . GLU A 1 81 ? -43.059 -2.952 59.152 1.00 95.81 81 GLU A O 1
ATOM 541 N N . ALA A 1 82 ? -42.712 -3.377 61.330 1.00 95.50 82 ALA A N 1
ATOM 542 C CA . ALA A 1 82 ? -41.255 -3.292 61.249 1.00 95.50 82 ALA A CA 1
ATOM 543 C C . ALA A 1 82 ? -40.665 -4.352 60.298 1.00 95.50 82 ALA A C 1
ATOM 545 O O . ALA A 1 82 ? -39.778 -4.047 59.501 1.00 95.50 82 ALA A O 1
ATOM 546 N N . ALA A 1 83 ? -41.185 -5.584 60.326 1.00 95.69 83 ALA A N 1
ATOM 547 C CA . ALA A 1 83 ? -40.764 -6.644 59.412 1.00 95.69 83 ALA A CA 1
ATOM 548 C C . ALA A 1 83 ? -41.119 -6.325 57.947 1.00 95.69 83 ALA A C 1
ATOM 550 O O . ALA A 1 83 ? -40.315 -6.579 57.050 1.00 95.69 83 ALA A O 1
ATOM 551 N N . ALA A 1 84 ? -42.294 -5.737 57.698 1.00 96.25 84 ALA A N 1
ATOM 552 C CA . ALA A 1 84 ? -42.705 -5.305 56.363 1.00 96.25 84 ALA A CA 1
ATOM 553 C C . ALA A 1 84 ? -41.830 -4.157 55.830 1.00 96.25 84 ALA A C 1
ATOM 555 O O . ALA A 1 84 ? -41.441 -4.180 54.663 1.00 96.25 84 ALA A O 1
ATOM 556 N N . GLN A 1 85 ? -41.474 -3.188 56.681 1.00 96.06 85 GLN A N 1
ATOM 557 C CA . GLN A 1 85 ? -40.552 -2.106 56.318 1.00 96.06 85 GLN A CA 1
ATOM 558 C C . GLN A 1 85 ? -39.159 -2.649 55.980 1.00 96.06 85 GLN A C 1
ATOM 560 O O . GLN A 1 85 ? -38.623 -2.324 54.924 1.00 96.06 85 GLN A O 1
ATOM 565 N N . ALA A 1 86 ? -38.617 -3.550 56.805 1.00 95.75 86 ALA A N 1
ATOM 566 C CA . ALA A 1 86 ? -37.327 -4.185 56.538 1.00 95.75 86 ALA A CA 1
ATOM 567 C C . ALA A 1 86 ? -37.323 -4.983 55.218 1.00 95.75 86 ALA A C 1
ATOM 569 O O . ALA A 1 86 ? -36.337 -4.964 54.483 1.00 95.75 86 ALA A O 1
ATOM 570 N N . ALA A 1 87 ? -38.428 -5.662 54.886 1.00 95.81 87 ALA A N 1
ATOM 571 C CA . ALA A 1 87 ? -38.570 -6.363 53.611 1.00 95.81 87 ALA A CA 1
ATOM 572 C C . ALA A 1 87 ? -38.605 -5.397 52.412 1.00 95.81 87 ALA A C 1
ATOM 574 O O . ALA A 1 87 ? -37.944 -5.654 51.407 1.00 95.81 87 ALA A O 1
ATOM 575 N N . ALA A 1 88 ? -39.322 -4.275 52.529 1.00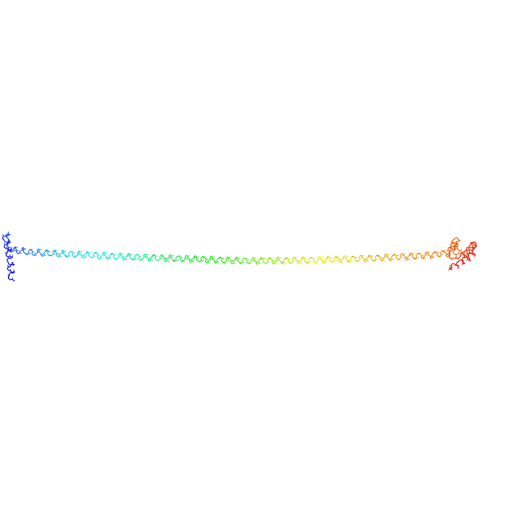 97.19 88 ALA A N 1
ATOM 576 C CA . ALA A 1 88 ? -39.378 -3.252 51.484 1.00 97.19 88 ALA A CA 1
ATOM 577 C C . ALA A 1 88 ? -38.014 -2.574 51.258 1.00 97.19 88 ALA A C 1
ATOM 579 O O . ALA A 1 88 ? -37.616 -2.352 50.116 1.00 97.19 88 ALA A O 1
ATOM 580 N N . GLU A 1 89 ? -37.268 -2.289 52.329 1.00 95.88 89 GLU A N 1
ATOM 581 C CA . GLU A 1 89 ? -35.902 -1.759 52.238 1.00 95.88 89 GLU A CA 1
ATOM 582 C C . GLU A 1 89 ? -34.946 -2.752 51.565 1.00 95.88 89 GLU A C 1
ATOM 584 O O . GLU A 1 89 ? -34.143 -2.357 50.720 1.00 95.88 89 GLU A O 1
ATOM 589 N N . ALA A 1 90 ? -35.056 -4.046 51.886 1.00 95.25 90 ALA A N 1
ATOM 590 C CA . ALA A 1 90 ? -34.257 -5.088 51.246 1.00 95.25 90 ALA A CA 1
ATOM 591 C C . ALA A 1 90 ? -34.567 -5.224 49.744 1.00 95.25 90 ALA A C 1
ATOM 593 O O . ALA A 1 90 ? -33.648 -5.385 48.941 1.00 95.25 90 ALA A O 1
ATOM 594 N N . GLU A 1 91 ? -35.839 -5.126 49.348 1.00 96.38 91 GLU A N 1
ATOM 595 C CA . GLU A 1 91 ? -36.236 -5.149 47.937 1.00 96.38 91 GLU A CA 1
ATOM 596 C C . GLU A 1 91 ? -35.720 -3.916 47.182 1.00 96.38 91 GLU A C 1
ATOM 598 O O . GLU A 1 91 ? -35.166 -4.052 46.090 1.00 96.38 91 GLU A O 1
ATOM 603 N N . ALA A 1 92 ? -35.819 -2.725 47.780 1.00 96.31 92 ALA A N 1
ATOM 604 C CA . ALA A 1 92 ? -35.270 -1.499 47.202 1.00 96.31 92 ALA A CA 1
ATOM 605 C C . ALA A 1 92 ? -33.741 -1.574 47.035 1.00 96.31 92 ALA A C 1
ATOM 607 O O . ALA A 1 92 ? -33.213 -1.163 46.001 1.00 96.31 92 ALA A O 1
ATOM 608 N N . ALA A 1 93 ? -33.028 -2.142 48.013 1.00 95.94 93 ALA A N 1
ATOM 609 C CA . ALA A 1 93 ? -31.587 -2.363 47.919 1.00 95.94 93 ALA A CA 1
ATOM 610 C C . ALA A 1 93 ? -31.225 -3.344 46.789 1.00 95.94 93 ALA A C 1
ATOM 612 O O . ALA A 1 93 ? -30.306 -3.072 46.019 1.00 95.94 93 ALA A O 1
ATOM 613 N N . ALA A 1 94 ? -31.976 -4.440 46.641 1.00 96.12 94 ALA A N 1
ATOM 614 C CA . ALA A 1 94 ? -31.768 -5.407 45.563 1.00 96.12 94 ALA A CA 1
ATOM 615 C C . ALA A 1 94 ? -32.041 -4.807 44.171 1.00 96.12 94 ALA A C 1
ATOM 617 O O . ALA A 1 94 ? -31.307 -5.089 43.225 1.00 96.12 94 ALA A O 1
ATOM 618 N N . GLN A 1 95 ? -33.063 -3.953 44.036 1.00 96.50 95 GLN A N 1
ATOM 619 C CA . GLN A 1 95 ? -33.335 -3.232 42.787 1.00 96.50 95 GLN A CA 1
ATOM 620 C C . GLN A 1 95 ? -32.206 -2.254 42.445 1.00 96.50 95 GLN A C 1
ATOM 622 O O . GLN A 1 95 ? -31.738 -2.247 41.309 1.00 96.50 95 GLN A O 1
ATOM 627 N N . ALA A 1 96 ? -31.709 -1.494 43.425 1.00 96.12 96 ALA A N 1
ATOM 628 C CA . ALA A 1 96 ? -30.585 -0.582 43.220 1.00 96.12 96 ALA A CA 1
ATOM 629 C C . ALA A 1 96 ? -29.299 -1.319 42.799 1.00 96.12 96 ALA A C 1
ATOM 631 O O . ALA A 1 96 ? -28.565 -0.840 41.935 1.00 96.12 96 ALA A O 1
ATOM 632 N N . GLU A 1 97 ? -29.031 -2.500 43.367 1.00 93.50 97 GLU A N 1
ATOM 633 C CA . GLU A 1 97 ? -27.902 -3.345 42.961 1.00 93.50 97 GLU A CA 1
ATOM 634 C C . GLU A 1 97 ? -28.072 -3.877 41.529 1.00 93.50 97 GLU A C 1
ATOM 636 O O . GLU A 1 97 ? -27.124 -3.844 40.744 1.00 93.50 97 GLU A O 1
ATOM 641 N N . ALA A 1 98 ? -29.283 -4.304 41.154 1.00 96.25 98 ALA A N 1
ATOM 642 C CA . ALA A 1 98 ? -29.581 -4.754 39.796 1.00 96.25 98 ALA A CA 1
ATOM 643 C C . ALA A 1 98 ? -29.439 -3.626 38.759 1.00 96.25 98 ALA A C 1
ATOM 645 O O . ALA A 1 98 ? -28.875 -3.846 37.687 1.00 96.25 98 ALA A O 1
ATOM 646 N N . GLU A 1 99 ? -29.899 -2.412 39.074 1.00 97.19 99 GLU A N 1
ATOM 647 C CA . GLU A 1 99 ? -29.713 -1.233 38.221 1.00 97.19 99 GLU A CA 1
ATOM 648 C C . GLU A 1 99 ? -28.231 -0.872 38.076 1.00 97.19 99 GLU A C 1
ATOM 650 O O . GLU A 1 99 ? -27.762 -0.644 36.961 1.00 97.19 99 GLU A O 1
ATOM 655 N N . ALA A 1 100 ? -27.466 -0.886 39.172 1.00 94.12 100 ALA A N 1
ATOM 656 C CA . ALA A 1 100 ? -26.026 -0.645 39.131 1.00 94.12 100 ALA A CA 1
ATOM 657 C C . ALA A 1 100 ? -25.289 -1.695 38.280 1.00 94.12 100 ALA A C 1
ATOM 659 O O . ALA A 1 100 ? -24.404 -1.342 37.498 1.00 94.12 100 ALA A O 1
ATOM 660 N N . ALA A 1 101 ? -25.675 -2.971 38.381 1.00 95.69 101 ALA A N 1
ATOM 661 C CA . ALA A 1 101 ? -25.126 -4.040 37.551 1.00 95.69 101 ALA A CA 1
ATOM 662 C C . ALA A 1 101 ? -25.463 -3.847 36.062 1.00 95.69 101 ALA A C 1
ATOM 664 O O . ALA A 1 101 ? -24.583 -4.000 35.216 1.00 95.69 101 ALA A O 1
ATOM 665 N N . ALA A 1 102 ? -26.698 -3.452 35.737 1.00 97.44 102 ALA A N 1
ATOM 666 C CA . ALA A 1 102 ? -27.112 -3.170 34.363 1.00 97.44 102 ALA A CA 1
ATOM 667 C C . ALA A 1 102 ? -26.357 -1.973 33.759 1.00 97.44 102 ALA A C 1
ATOM 669 O O . ALA A 1 102 ? -25.955 -2.018 32.597 1.00 97.44 102 ALA A O 1
ATOM 670 N N . VAL A 1 103 ? -26.117 -0.917 34.546 1.00 97.25 103 VAL A N 1
ATOM 671 C CA . VAL A 1 103 ? -25.292 0.227 34.124 1.00 97.25 103 VAL A CA 1
ATOM 672 C C . VAL A 1 103 ? -23.851 -0.210 33.865 1.00 97.25 103 VAL A C 1
ATOM 674 O O . VAL A 1 103 ? -23.305 0.120 32.816 1.00 97.25 103 VAL A O 1
ATOM 677 N N . ALA A 1 104 ? -23.255 -1.001 34.761 1.00 94.94 104 ALA A N 1
ATOM 678 C CA . ALA A 1 104 ? -21.897 -1.509 34.579 1.00 94.94 104 ALA A CA 1
ATOM 679 C C . ALA A 1 104 ? -21.765 -2.401 33.329 1.00 94.94 104 ALA A C 1
ATOM 681 O O . ALA A 1 104 ? -20.766 -2.320 32.614 1.00 94.94 104 ALA A O 1
ATOM 682 N N . GLU A 1 105 ? -22.772 -3.228 33.031 1.00 94.62 105 GLU A N 1
ATOM 683 C CA . GLU A 1 105 ? -22.804 -4.033 31.806 1.00 94.62 105 GLU A CA 1
ATOM 684 C C . GLU A 1 105 ? -22.905 -3.154 30.551 1.00 94.62 105 GLU A C 1
ATOM 686 O O . GLU A 1 105 ? -22.163 -3.371 29.592 1.00 94.62 105 GLU A O 1
ATOM 691 N N . ALA A 1 106 ? -23.761 -2.128 30.565 1.00 97.31 106 ALA A N 1
ATOM 692 C CA . ALA A 1 106 ? -23.893 -1.188 29.453 1.00 97.31 106 ALA A CA 1
ATOM 693 C C . ALA A 1 106 ? -22.599 -0.391 29.206 1.00 97.31 106 ALA A C 1
ATOM 695 O O . ALA A 1 106 ? -22.183 -0.233 28.059 1.00 97.31 106 ALA A O 1
ATOM 696 N N . GLU A 1 107 ? -21.924 0.067 30.265 1.00 92.81 107 GLU A N 1
ATOM 697 C CA . GLU A 1 107 ? -20.621 0.735 30.159 1.00 92.81 107 GLU A CA 1
ATOM 698 C C . GLU A 1 107 ? -19.541 -0.204 29.605 1.00 92.81 107 GLU A C 1
ATOM 700 O O . GLU A 1 107 ? -18.749 0.200 28.751 1.00 92.81 107 GLU A O 1
ATOM 705 N N . ALA A 1 108 ? -19.529 -1.472 30.030 1.00 94.31 108 ALA A N 1
ATOM 706 C CA . ALA A 1 108 ? -18.604 -2.472 29.503 1.00 94.31 108 ALA A CA 1
ATOM 707 C C . ALA A 1 108 ? -18.850 -2.761 28.012 1.00 94.31 108 ALA A C 1
ATOM 709 O O . ALA A 1 108 ? -17.892 -2.839 27.241 1.00 94.31 108 ALA A O 1
ATOM 710 N N . GLN A 1 109 ? -20.112 -2.879 27.586 1.00 96.75 109 GLN A N 1
ATOM 711 C CA . GLN A 1 109 ? -20.470 -3.054 26.174 1.00 96.75 109 GLN A CA 1
ATOM 712 C C . GLN A 1 109 ? -20.062 -1.836 25.337 1.00 96.75 109 GLN A C 1
ATOM 714 O O . GLN A 1 109 ? -19.415 -2.002 24.305 1.00 96.75 109 GLN A O 1
ATOM 719 N N . ALA A 1 110 ? -20.334 -0.619 25.816 1.00 96.94 110 ALA A N 1
ATOM 720 C CA . ALA A 1 110 ? -19.916 0.608 25.141 1.00 96.94 110 ALA A CA 1
ATOM 721 C C . ALA A 1 110 ? -18.384 0.705 25.004 1.00 96.94 110 ALA A C 1
ATOM 723 O O . ALA A 1 110 ? -17.878 1.120 23.961 1.00 96.94 110 ALA A O 1
ATOM 724 N N . ALA A 1 111 ? -17.630 0.281 26.024 1.00 93.44 111 ALA A N 1
ATOM 725 C CA . ALA A 1 111 ? -16.171 0.226 25.962 1.00 93.44 111 ALA A CA 1
ATOM 726 C C . ALA A 1 111 ? -15.662 -0.804 24.935 1.00 93.44 111 ALA A C 1
ATOM 728 O O . ALA A 1 111 ? -14.697 -0.527 24.222 1.00 93.44 111 ALA A O 1
ATOM 729 N N . ILE A 1 112 ? -16.313 -1.969 24.825 1.00 96.31 112 ILE A N 1
ATOM 730 C CA . ILE A 1 112 ? -15.995 -2.984 23.805 1.00 96.31 112 ILE A CA 1
ATOM 731 C C . ILE A 1 112 ? -16.276 -2.446 22.398 1.00 96.31 112 ILE A C 1
ATOM 733 O O . ILE A 1 112 ? -15.428 -2.591 21.521 1.00 96.31 112 ILE A O 1
ATOM 737 N N . GLU A 1 113 ? -17.428 -1.811 22.173 1.00 97.50 113 GLU A N 1
ATOM 738 C CA . GLU A 1 113 ? -17.783 -1.229 20.872 1.00 97.50 113 GLU A CA 1
ATOM 739 C C . GLU A 1 113 ? -16.815 -0.112 20.465 1.00 97.50 113 GLU A C 1
ATOM 741 O O . GLU A 1 113 ? -16.363 -0.076 19.320 1.00 97.50 113 GLU A O 1
ATOM 746 N N . ALA A 1 114 ? -16.430 0.758 21.404 1.00 95.69 114 ALA A N 1
ATOM 747 C CA . ALA A 1 114 ? -15.434 1.797 21.159 1.00 95.69 114 ALA A CA 1
ATOM 748 C C . ALA A 1 114 ? -14.064 1.203 20.789 1.00 95.69 114 ALA A C 1
ATOM 750 O O . ALA A 1 114 ? -13.447 1.645 19.820 1.00 95.69 114 ALA A O 1
ATOM 751 N N . ALA A 1 115 ? -13.614 0.169 21.509 1.00 93.50 115 ALA A N 1
ATOM 752 C CA . ALA A 1 115 ? -12.363 -0.525 21.206 1.00 93.50 115 ALA A CA 1
ATOM 753 C C . ALA A 1 115 ? -12.405 -1.240 19.842 1.00 93.50 115 ALA A C 1
ATOM 755 O O . ALA A 1 115 ? -11.414 -1.234 19.112 1.00 93.50 115 ALA A O 1
ATOM 756 N N . ALA A 1 116 ? -13.547 -1.829 19.473 1.00 95.44 116 ALA A N 1
ATOM 757 C CA . ALA A 1 116 ? -13.741 -2.446 18.163 1.00 95.44 116 ALA A CA 1
ATOM 758 C C . ALA A 1 116 ? -13.689 -1.404 17.033 1.00 95.44 116 ALA A C 1
ATOM 760 O O . ALA A 1 116 ? -12.983 -1.611 16.049 1.00 95.44 116 ALA A O 1
ATOM 761 N N . ALA A 1 117 ? -14.359 -0.259 17.198 1.00 97.56 117 ALA A N 1
ATOM 762 C CA . ALA A 1 117 ? -14.335 0.829 16.222 1.00 97.56 117 ALA A CA 1
ATOM 763 C C . ALA A 1 117 ? -12.928 1.430 16.045 1.00 97.56 117 ALA A C 1
ATOM 765 O O . ALA A 1 117 ? -12.517 1.728 14.923 1.00 97.56 117 ALA A O 1
ATOM 766 N N . GLU A 1 118 ? -12.164 1.580 17.131 1.00 94.38 118 GLU A N 1
ATOM 767 C CA . GLU A 1 118 ? -10.767 2.024 17.068 1.00 94.38 118 GLU A CA 1
ATOM 768 C C . GLU A 1 118 ? -9.884 1.010 16.323 1.00 94.38 118 GLU A C 1
ATOM 770 O O . GLU A 1 118 ? -9.082 1.399 15.471 1.00 94.38 118 GLU A O 1
ATOM 775 N N . ALA A 1 119 ? -10.068 -0.290 16.579 1.00 91.12 119 ALA A N 1
ATOM 776 C CA . ALA A 1 119 ? -9.346 -1.349 15.878 1.00 91.12 119 ALA A CA 1
ATOM 777 C C . ALA A 1 119 ? -9.677 -1.392 14.374 1.00 91.12 119 ALA A C 1
ATOM 779 O O . ALA A 1 119 ? -8.771 -1.539 13.552 1.00 91.12 119 ALA A O 1
ATOM 780 N N . GLU A 1 120 ? -10.947 -1.220 13.996 1.00 97.00 120 GLU A N 1
ATOM 781 C CA . GLU A 1 120 ? -11.367 -1.126 12.592 1.00 97.00 120 GLU A CA 1
ATOM 782 C C . GLU A 1 120 ? -10.767 0.103 11.897 1.00 97.00 120 GLU A C 1
ATOM 784 O O . GLU A 1 120 ? -10.260 -0.007 10.779 1.00 97.00 120 GLU A O 1
ATOM 789 N N . ALA A 1 121 ? -10.759 1.261 12.564 1.00 96.81 121 ALA A N 1
ATOM 790 C CA . ALA A 1 121 ? -10.148 2.478 12.033 1.00 96.81 121 ALA A CA 1
ATOM 791 C C . ALA A 1 121 ? -8.629 2.327 11.840 1.00 96.81 121 ALA A C 1
ATOM 793 O O . ALA A 1 121 ? -8.094 2.754 10.814 1.00 96.81 121 ALA A O 1
ATOM 794 N N . ALA A 1 122 ? -7.936 1.685 12.786 1.00 94.00 122 ALA A N 1
ATOM 795 C CA . ALA A 1 122 ? -6.510 1.391 12.671 1.00 94.00 122 ALA A CA 1
ATOM 796 C C . ALA A 1 122 ? -6.212 0.438 11.499 1.00 94.00 122 ALA A C 1
ATOM 798 O O . ALA A 1 122 ? -5.307 0.707 10.709 1.00 94.00 122 ALA A O 1
ATOM 799 N N . ALA A 1 123 ? -7.007 -0.626 11.335 1.00 94.56 123 ALA A N 1
ATOM 800 C CA . ALA A 1 123 ? -6.865 -1.566 10.223 1.00 94.56 123 ALA A CA 1
ATOM 801 C C . ALA A 1 123 ? -7.130 -0.906 8.857 1.00 94.56 123 ALA A C 1
ATOM 803 O O . ALA A 1 123 ? -6.416 -1.175 7.890 1.00 94.56 123 ALA A O 1
ATOM 804 N N . ALA A 1 124 ? -8.123 -0.013 8.770 1.00 97.44 124 ALA A N 1
ATOM 805 C CA . ALA A 1 124 ? -8.395 0.755 7.556 1.00 97.44 124 ALA A CA 1
ATOM 806 C C . ALA A 1 124 ? -7.224 1.683 7.193 1.00 97.44 124 ALA A C 1
ATOM 808 O O . ALA A 1 124 ? -6.799 1.709 6.040 1.00 97.44 124 ALA A O 1
ATOM 809 N N . ALA A 1 125 ? -6.650 2.382 8.179 1.00 97.00 125 ALA A N 1
ATOM 810 C CA . ALA A 1 125 ? -5.492 3.249 7.967 1.00 97.00 125 ALA A CA 1
ATOM 811 C C . ALA A 1 125 ? -4.244 2.472 7.505 1.00 97.00 125 ALA A C 1
ATOM 813 O O . ALA A 1 125 ? -3.506 2.951 6.643 1.00 97.00 125 ALA A O 1
ATOM 814 N N . GLU A 1 126 ? -4.011 1.269 8.041 1.00 94.44 126 GLU A N 1
ATOM 815 C CA . GLU A 1 126 ? -2.919 0.392 7.598 1.00 94.44 126 GLU A CA 1
ATOM 816 C C . GLU A 1 126 ? -3.116 -0.074 6.147 1.00 94.44 126 GLU A C 1
ATOM 818 O O . GLU A 1 126 ? -2.170 -0.056 5.357 1.00 94.44 126 GLU A O 1
ATOM 823 N N . LEU A 1 127 ? -4.349 -0.425 5.765 1.00 97.19 127 LEU A N 1
ATOM 824 C CA . LEU A 1 127 ? -4.677 -0.824 4.396 1.00 97.19 127 LEU A CA 1
ATOM 825 C C . LEU A 1 127 ? -4.497 0.332 3.402 1.00 97.19 127 LEU A C 1
ATOM 827 O O . LEU A 1 127 ? -3.930 0.125 2.327 1.00 97.19 127 LEU A O 1
ATOM 831 N N . ASP A 1 128 ? -4.922 1.543 3.763 1.00 97.81 128 ASP A N 1
ATOM 832 C CA . ASP A 1 128 ? -4.720 2.740 2.940 1.00 97.81 128 ASP A CA 1
ATOM 833 C C . ASP A 1 128 ? -3.227 3.062 2.768 1.00 97.81 128 ASP A C 1
ATOM 835 O O . ASP A 1 128 ? -2.782 3.357 1.656 1.00 97.81 128 ASP A O 1
ATOM 839 N N . ALA A 1 129 ? -2.426 2.935 3.831 1.00 95.44 129 ALA A N 1
ATOM 840 C CA . ALA A 1 129 ? -0.976 3.115 3.761 1.00 95.44 129 ALA A CA 1
ATOM 841 C C . ALA A 1 129 ? -0.301 2.057 2.870 1.00 95.44 129 ALA A C 1
ATOM 843 O O . ALA A 1 129 ? 0.544 2.397 2.039 1.00 95.44 129 ALA A O 1
ATOM 844 N N . ALA A 1 130 ? -0.700 0.786 2.991 1.00 95.38 130 ALA A N 1
ATOM 845 C CA . ALA A 1 130 ? -0.198 -0.294 2.143 1.00 95.38 130 ALA A CA 1
ATOM 846 C C . ALA A 1 130 ? -0.557 -0.076 0.665 1.00 95.38 130 ALA A C 1
ATOM 848 O O . ALA A 1 130 ? 0.271 -0.304 -0.219 1.00 95.38 130 ALA A O 1
ATOM 849 N N . ARG A 1 131 ? -1.771 0.412 0.385 1.00 98.12 131 ARG A N 1
ATOM 850 C CA . ARG A 1 131 ? -2.204 0.755 -0.972 1.00 98.12 131 ARG A CA 1
ATOM 851 C C . ARG A 1 131 ? -1.398 1.915 -1.553 1.00 98.12 131 ARG A C 1
ATOM 853 O O . ARG A 1 131 ? -0.963 1.814 -2.695 1.00 98.12 131 ARG A O 1
ATOM 860 N N . ALA A 1 132 ? -1.172 2.978 -0.782 1.00 97.62 132 ALA A N 1
ATOM 861 C CA . ALA A 1 132 ? -0.367 4.114 -1.227 1.00 97.62 132 ALA A CA 1
ATOM 862 C C . ALA A 1 132 ? 1.074 3.694 -1.567 1.00 97.62 132 ALA A C 1
ATOM 864 O O . ALA A 1 132 ? 1.593 4.082 -2.611 1.00 97.62 132 ALA A O 1
ATOM 865 N N . ALA A 1 133 ? 1.688 2.837 -0.741 1.00 94.75 133 ALA A N 1
ATOM 866 C CA . ALA A 1 133 ? 3.018 2.292 -1.010 1.00 94.75 133 ALA A CA 1
ATOM 867 C C . ALA A 1 133 ? 3.055 1.441 -2.294 1.00 94.75 133 ALA A C 1
ATOM 869 O O . ALA A 1 133 ? 3.977 1.572 -3.095 1.00 94.75 133 ALA A O 1
ATOM 870 N N . ALA A 1 134 ? 2.033 0.609 -2.527 1.00 95.62 134 ALA A N 1
ATOM 871 C CA . ALA A 1 134 ? 1.927 -0.192 -3.747 1.00 95.62 134 ALA A CA 1
ATOM 872 C C . ALA A 1 134 ? 1.726 0.671 -5.009 1.00 95.62 134 ALA A C 1
ATOM 874 O O . ALA A 1 134 ? 2.277 0.362 -6.065 1.00 95.62 134 ALA A O 1
ATOM 875 N N . GLU A 1 135 ? 0.951 1.756 -4.914 1.00 97.88 135 GLU A N 1
ATOM 876 C CA . GLU A 1 135 ? 0.765 2.715 -6.011 1.00 97.88 135 GLU A CA 1
ATOM 877 C C . GLU A 1 135 ? 2.071 3.472 -6.330 1.00 97.88 135 GLU A C 1
ATOM 879 O O . GLU A 1 135 ? 2.396 3.652 -7.505 1.00 97.88 135 GLU A O 1
ATOM 884 N N . GLU A 1 136 ? 2.862 3.846 -5.316 1.00 97.00 136 GLU A N 1
ATOM 885 C CA . GLU A 1 136 ? 4.189 4.457 -5.494 1.00 97.00 136 GLU A CA 1
ATOM 886 C C . GLU A 1 136 ? 5.187 3.491 -6.155 1.00 97.00 136 GLU A C 1
ATOM 888 O O . GLU A 1 136 ? 5.868 3.865 -7.112 1.00 97.00 136 GLU A O 1
ATOM 893 N N . GLU A 1 137 ? 5.237 2.233 -5.707 1.00 95.12 137 GLU A N 1
ATOM 894 C CA . GLU A 1 137 ? 6.092 1.200 -6.305 1.00 95.12 137 GLU A CA 1
ATOM 895 C C . GLU A 1 137 ? 5.719 0.942 -7.773 1.00 95.12 137 GLU A C 1
ATOM 897 O O . GLU A 1 137 ? 6.593 0.903 -8.643 1.00 95.12 137 GLU A O 1
ATOM 902 N N . ALA A 1 138 ? 4.423 0.842 -8.082 1.00 95.44 138 ALA A N 1
ATOM 903 C CA . ALA A 1 138 ? 3.948 0.683 -9.454 1.00 95.44 138 ALA A CA 1
ATOM 904 C C . ALA A 1 138 ? 4.336 1.877 -10.344 1.00 95.44 138 ALA A C 1
ATOM 906 O O . ALA A 1 138 ? 4.749 1.681 -11.490 1.00 95.44 138 ALA A O 1
ATOM 907 N N . ALA A 1 139 ? 4.250 3.106 -9.822 1.00 97.88 139 ALA A N 1
ATOM 908 C CA . ALA A 1 139 ? 4.676 4.305 -10.538 1.00 97.88 139 ALA A CA 1
ATOM 909 C C . ALA A 1 139 ? 6.194 4.317 -10.791 1.00 97.88 139 ALA A C 1
ATOM 911 O O . ALA A 1 139 ? 6.628 4.659 -11.893 1.00 97.88 139 ALA A O 1
ATOM 912 N N . ALA A 1 140 ? 7.002 3.891 -9.816 1.00 96.44 140 ALA A N 1
ATOM 913 C CA . ALA A 1 140 ? 8.451 3.777 -9.967 1.00 96.44 140 ALA A CA 1
ATOM 914 C C . ALA A 1 140 ? 8.844 2.733 -11.028 1.00 96.44 140 ALA A C 1
ATOM 916 O O . ALA A 1 140 ? 9.709 3.002 -11.864 1.00 96.44 140 ALA A O 1
ATOM 917 N N . ILE A 1 141 ? 8.178 1.573 -11.045 1.00 96.00 141 ILE A N 1
ATOM 918 C CA . ILE A 1 141 ? 8.384 0.533 -12.067 1.00 96.00 141 ILE A CA 1
ATOM 919 C C . ILE A 1 141 ? 8.007 1.057 -13.458 1.00 96.00 141 ILE A C 1
ATOM 921 O O . ILE A 1 141 ? 8.757 0.852 -14.411 1.00 96.00 141 ILE A O 1
ATOM 925 N N . ALA A 1 142 ? 6.876 1.760 -13.583 1.00 97.62 142 ALA A N 1
ATOM 926 C CA . ALA A 1 142 ? 6.447 2.341 -14.854 1.00 97.62 142 ALA A CA 1
ATOM 927 C C . ALA A 1 142 ? 7.456 3.375 -15.384 1.00 97.62 142 ALA A C 1
ATOM 929 O O . ALA A 1 142 ? 7.823 3.321 -16.556 1.00 97.62 142 ALA A O 1
ATOM 930 N N . ALA A 1 143 ? 7.961 4.258 -14.516 1.00 97.44 143 ALA A N 1
ATOM 931 C CA . ALA A 1 143 ? 8.978 5.243 -14.882 1.00 97.44 143 ALA A CA 1
ATOM 932 C C . ALA A 1 143 ? 10.305 4.588 -15.306 1.00 97.44 143 ALA A C 1
ATOM 934 O O . ALA A 1 143 ? 10.932 5.030 -16.268 1.00 97.44 143 ALA A O 1
ATOM 935 N N . ALA A 1 144 ? 10.725 3.515 -14.627 1.00 95.88 144 ALA A N 1
ATOM 936 C CA . ALA A 1 144 ? 11.920 2.762 -15.002 1.00 95.88 144 ALA A CA 1
ATOM 937 C C . ALA A 1 144 ? 11.769 2.086 -16.376 1.00 95.88 144 ALA A C 1
ATOM 939 O O . ALA A 1 144 ? 12.680 2.168 -17.198 1.00 95.88 144 ALA A O 1
ATOM 940 N N . ALA A 1 145 ? 10.609 1.479 -16.649 1.00 96.00 145 ALA A N 1
ATOM 941 C CA . ALA A 1 145 ? 10.316 0.863 -17.942 1.00 96.00 145 ALA A CA 1
ATOM 942 C C . ALA A 1 145 ? 10.274 1.895 -19.084 1.00 96.00 145 ALA A C 1
ATOM 944 O O . ALA A 1 145 ? 10.773 1.630 -20.176 1.00 96.00 145 ALA A O 1
ATOM 945 N N . GLU A 1 146 ? 9.718 3.085 -18.837 1.00 97.81 146 GLU A N 1
ATOM 946 C CA . GLU A 1 146 ? 9.725 4.180 -19.812 1.00 97.81 146 GLU A CA 1
ATOM 947 C C . GLU A 1 146 ? 11.153 4.668 -20.102 1.00 97.81 146 GLU A C 1
ATOM 949 O O . GLU A 1 146 ? 11.516 4.847 -21.265 1.00 97.81 146 GLU A O 1
ATOM 954 N N . ALA A 1 147 ? 11.990 4.816 -19.072 1.00 96.38 147 ALA A N 1
ATOM 955 C CA . ALA A 1 147 ? 13.392 5.195 -19.240 1.00 96.38 147 ALA A CA 1
ATOM 956 C C . ALA A 1 147 ? 14.193 4.143 -20.031 1.00 96.38 147 ALA A C 1
ATOM 958 O O . ALA A 1 147 ? 14.992 4.504 -20.896 1.00 96.38 147 ALA A O 1
ATOM 959 N N . GLU A 1 148 ? 13.966 2.850 -19.779 1.00 94.88 148 GLU A N 1
ATOM 960 C CA . GLU A 1 148 ? 14.588 1.759 -20.539 1.00 94.88 148 GLU A CA 1
ATOM 961 C C . GLU A 1 148 ? 14.150 1.775 -22.011 1.00 94.88 148 GLU A C 1
ATOM 963 O O . GLU A 1 148 ? 14.989 1.647 -22.904 1.00 94.88 148 GLU A O 1
ATOM 968 N N . ALA A 1 149 ? 12.862 2.012 -22.281 1.00 95.25 149 ALA A N 1
ATOM 969 C CA . ALA A 1 149 ? 12.347 2.135 -23.643 1.00 95.25 149 ALA A CA 1
ATOM 970 C C . ALA A 1 149 ? 12.966 3.327 -24.392 1.00 95.25 149 ALA A C 1
ATOM 972 O O . ALA A 1 149 ? 13.391 3.172 -25.537 1.00 95.25 149 ALA A O 1
ATOM 973 N N . GLN A 1 150 ? 13.083 4.491 -23.742 1.00 97.50 150 GLN A N 1
ATOM 974 C CA . GLN A 1 150 ? 13.735 5.671 -24.322 1.00 97.50 150 GLN A CA 1
ATOM 975 C C . GLN A 1 150 ? 15.224 5.423 -24.603 1.00 97.50 150 GLN A C 1
ATOM 977 O O . GLN A 1 150 ? 15.729 5.818 -25.654 1.00 97.50 150 GLN A O 1
ATOM 982 N N . ALA A 1 151 ? 15.932 4.736 -23.701 1.00 95.00 151 ALA A N 1
ATOM 983 C CA . ALA A 1 151 ? 17.332 4.370 -23.908 1.00 95.00 151 ALA A CA 1
ATOM 984 C C . ALA A 1 151 ? 17.504 3.391 -25.084 1.00 95.00 151 ALA A C 1
ATOM 986 O O . ALA A 1 151 ? 18.415 3.558 -25.895 1.00 95.00 151 ALA A O 1
ATOM 987 N N . ALA A 1 152 ? 16.615 2.401 -25.209 1.00 93.69 152 ALA A N 1
ATOM 988 C CA . ALA A 1 152 ? 16.617 1.463 -26.327 1.00 93.69 152 ALA A CA 1
ATOM 989 C C . ALA A 1 152 ? 16.323 2.158 -27.667 1.00 93.69 152 ALA A C 1
ATOM 991 O O . ALA A 1 152 ? 16.974 1.857 -28.669 1.00 93.69 152 ALA A O 1
ATOM 992 N N . GLU A 1 153 ? 15.385 3.108 -27.692 1.00 97.19 153 GLU A N 1
ATOM 993 C CA . GLU A 1 153 ? 15.093 3.910 -28.883 1.00 97.19 153 GLU A CA 1
ATOM 994 C C . GLU A 1 153 ? 16.294 4.773 -29.291 1.00 9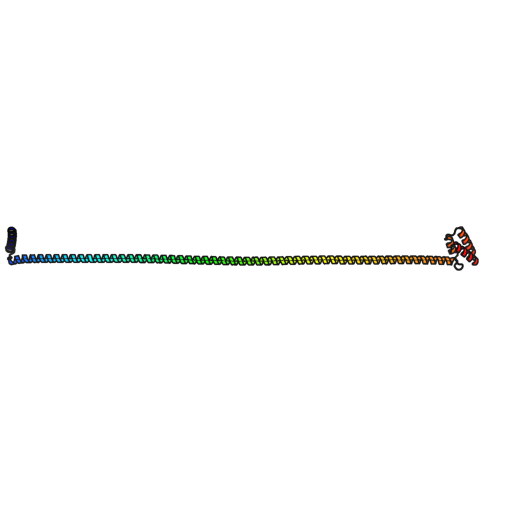7.19 153 GLU A C 1
ATOM 996 O O . GLU A 1 153 ? 16.670 4.777 -30.463 1.00 97.19 153 GLU A O 1
ATOM 1001 N N . ALA A 1 154 ? 16.944 5.443 -28.335 1.00 96.62 154 ALA A N 1
ATOM 1002 C CA . ALA A 1 154 ? 18.139 6.241 -28.598 1.00 96.62 154 ALA A CA 1
ATOM 1003 C C . ALA A 1 154 ? 19.281 5.390 -29.181 1.00 96.62 154 ALA A C 1
ATOM 1005 O O . ALA A 1 154 ? 19.866 5.765 -30.195 1.00 96.62 154 ALA A O 1
ATOM 1006 N N . ALA A 1 155 ? 19.541 4.212 -28.604 1.00 94.38 155 ALA A N 1
ATOM 1007 C CA . ALA A 1 155 ? 20.551 3.284 -29.113 1.00 94.38 155 ALA A CA 1
ATOM 1008 C C . ALA A 1 155 ? 20.221 2.776 -30.529 1.00 94.38 155 ALA A C 1
ATOM 1010 O O . ALA A 1 155 ? 21.112 2.637 -31.366 1.00 94.38 155 ALA A O 1
ATOM 1011 N N . ALA A 1 156 ? 18.942 2.525 -30.829 1.00 92.81 156 ALA A N 1
ATOM 1012 C CA . ALA A 1 156 ? 18.512 2.128 -32.168 1.00 92.81 156 ALA A CA 1
ATOM 1013 C C . ALA A 1 156 ? 18.699 3.257 -33.198 1.00 92.81 156 ALA A C 1
ATOM 1015 O O . ALA A 1 156 ? 19.109 2.989 -34.328 1.00 92.81 156 ALA A O 1
ATOM 1016 N N . GLN A 1 157 ? 18.428 4.510 -32.817 1.00 96.81 157 GLN A N 1
ATOM 1017 C CA . GLN A 1 157 ? 18.664 5.676 -33.673 1.00 96.81 157 GLN A CA 1
ATOM 1018 C C . GLN A 1 157 ? 20.159 5.901 -33.932 1.00 96.81 157 GLN A C 1
ATOM 1020 O O . GLN A 1 157 ? 20.539 6.162 -35.072 1.00 96.81 157 GLN A O 1
ATOM 1025 N N . GLU A 1 158 ? 21.007 5.753 -32.911 1.00 97.06 158 GLU A N 1
ATOM 1026 C CA . GLU A 1 158 ? 22.466 5.846 -33.044 1.00 97.06 158 GLU A CA 1
ATOM 1027 C C . GLU A 1 158 ? 23.007 4.769 -33.993 1.00 97.06 158 GLU A C 1
ATOM 1029 O O . GLU A 1 158 ? 23.675 5.096 -34.971 1.00 97.06 158 GLU A O 1
ATOM 1034 N N . ALA A 1 159 ? 22.618 3.505 -33.798 1.00 91.44 159 ALA A N 1
ATOM 1035 C CA . ALA A 1 159 ? 23.018 2.409 -34.680 1.00 91.44 159 ALA A CA 1
ATOM 1036 C C . ALA A 1 159 ? 22.551 2.613 -36.134 1.00 91.44 159 ALA A C 1
ATOM 1038 O O . ALA A 1 159 ? 23.273 2.287 -37.077 1.00 91.44 159 ALA A O 1
ATOM 1039 N N . ALA A 1 160 ? 21.350 3.167 -36.340 1.00 92.19 160 ALA A N 1
ATOM 1040 C CA . ALA A 1 160 ? 20.857 3.500 -37.675 1.00 92.19 160 ALA A CA 1
ATOM 1041 C C . ALA A 1 160 ? 21.673 4.630 -38.328 1.00 92.19 160 ALA A C 1
ATOM 1043 O O . ALA A 1 160 ? 21.963 4.556 -39.523 1.00 92.19 160 ALA A O 1
ATOM 1044 N N . ALA A 1 161 ? 22.066 5.649 -37.558 1.00 96.81 161 ALA A N 1
ATOM 1045 C CA . ALA A 1 161 ? 22.911 6.739 -38.038 1.00 96.81 161 ALA A CA 1
ATOM 1046 C C . ALA A 1 161 ? 24.325 6.253 -38.397 1.00 96.81 161 ALA A C 1
ATOM 1048 O O . ALA A 1 161 ? 24.837 6.607 -39.458 1.00 96.81 161 ALA A O 1
ATOM 1049 N N . GLU A 1 162 ? 24.930 5.394 -37.571 1.00 96.06 162 GLU A N 1
ATOM 1050 C CA . GLU A 1 162 ? 26.228 4.771 -37.865 1.00 96.06 162 GLU A CA 1
ATOM 1051 C C . GLU A 1 162 ? 26.176 3.911 -39.133 1.00 96.06 162 GLU A C 1
ATOM 1053 O O . GLU A 1 162 ? 27.066 4.001 -39.980 1.00 96.06 162 GLU A O 1
ATOM 1058 N N . ALA A 1 163 ? 25.117 3.114 -39.308 1.00 90.88 163 ALA A N 1
ATOM 1059 C CA . ALA A 1 163 ? 24.932 2.300 -40.507 1.00 90.88 163 ALA A CA 1
ATOM 1060 C C . ALA A 1 163 ? 24.771 3.157 -41.775 1.00 90.88 163 ALA A C 1
ATOM 1062 O O . ALA A 1 163 ? 25.324 2.809 -42.819 1.00 90.88 163 ALA A O 1
ATOM 1063 N N . ALA A 1 164 ? 24.046 4.278 -41.690 1.00 93.88 164 ALA A N 1
ATOM 1064 C CA . ALA A 1 164 ? 23.913 5.222 -42.797 1.00 93.88 164 ALA A CA 1
ATOM 1065 C C . ALA A 1 164 ? 25.260 5.871 -43.152 1.00 93.88 164 ALA A C 1
ATOM 1067 O O . ALA A 1 164 ? 25.639 5.875 -44.319 1.00 93.88 164 ALA A O 1
ATOM 1068 N N . ALA A 1 165 ? 26.023 6.328 -42.154 1.00 96.50 165 ALA A N 1
ATOM 1069 C CA . ALA A 1 165 ? 27.349 6.907 -42.368 1.00 96.50 165 ALA A CA 1
ATOM 1070 C C . ALA A 1 165 ? 28.336 5.898 -42.984 1.00 96.50 165 ALA A C 1
ATOM 1072 O O . ALA A 1 165 ? 29.108 6.247 -43.875 1.00 96.50 165 ALA A O 1
ATOM 1073 N N . ALA A 1 166 ? 28.293 4.632 -42.553 1.00 94.94 166 ALA A N 1
ATOM 1074 C CA . ALA A 1 166 ? 29.106 3.569 -43.141 1.00 94.94 166 ALA A CA 1
ATOM 1075 C C . ALA A 1 166 ? 28.724 3.283 -44.605 1.00 94.94 166 ALA A C 1
ATOM 1077 O O . ALA A 1 166 ? 29.604 3.038 -45.429 1.00 94.94 166 ALA A O 1
ATOM 1078 N N . ALA A 1 167 ? 27.430 3.332 -44.940 1.00 91.00 167 ALA A N 1
ATOM 1079 C CA . ALA A 1 167 ? 26.962 3.175 -46.316 1.00 91.00 167 ALA A CA 1
ATOM 1080 C C . ALA A 1 167 ? 27.416 4.338 -47.216 1.00 91.00 167 ALA A C 1
ATOM 1082 O O . ALA A 1 167 ? 27.911 4.086 -48.311 1.00 91.00 167 ALA A O 1
ATOM 1083 N N . GLU A 1 168 ? 27.312 5.584 -46.742 1.00 95.44 168 GLU A N 1
ATOM 1084 C CA . GLU A 1 168 ? 27.806 6.767 -47.465 1.00 95.44 168 GLU A CA 1
ATOM 1085 C C . GLU A 1 168 ? 29.325 6.704 -47.693 1.00 95.44 168 GLU A C 1
ATOM 1087 O O . GLU A 1 168 ? 29.799 7.010 -48.786 1.00 95.44 168 GLU A O 1
ATOM 1092 N N . ALA A 1 169 ? 30.095 6.258 -46.694 1.00 95.19 169 ALA A N 1
ATOM 1093 C CA . ALA A 1 169 ? 31.540 6.076 -46.832 1.00 95.19 169 ALA A CA 1
ATOM 1094 C C . ALA A 1 169 ? 31.894 5.004 -47.877 1.00 95.19 169 ALA A C 1
ATOM 1096 O O . ALA A 1 169 ? 32.769 5.229 -48.709 1.00 95.19 169 ALA A O 1
ATOM 1097 N N . ALA A 1 170 ? 31.188 3.868 -47.879 1.00 91.75 170 ALA A N 1
ATOM 1098 C CA . ALA A 1 170 ? 31.393 2.817 -48.875 1.00 91.75 170 ALA A CA 1
ATOM 1099 C C . ALA A 1 170 ? 31.027 3.281 -50.297 1.00 91.75 170 ALA A C 1
ATOM 1101 O O . ALA A 1 170 ? 31.714 2.933 -51.255 1.00 91.75 170 ALA A O 1
ATOM 1102 N N . GLU A 1 171 ? 29.966 4.081 -50.453 1.00 89.12 171 GLU A N 1
ATOM 1103 C CA . GLU A 1 171 ? 29.605 4.676 -51.746 1.00 89.12 171 GLU A CA 1
ATOM 1104 C C . GLU A 1 171 ? 30.685 5.650 -52.242 1.00 89.12 171 GLU A C 1
ATOM 1106 O O . GLU A 1 171 ? 31.023 5.636 -53.427 1.00 89.12 171 GLU A O 1
ATOM 1111 N N . ALA A 1 172 ? 31.275 6.444 -51.341 1.00 94.81 172 ALA A N 1
ATOM 1112 C CA . ALA A 1 172 ? 32.383 7.337 -51.669 1.00 94.81 172 ALA A CA 1
ATOM 1113 C C . ALA A 1 172 ? 33.646 6.574 -52.107 1.00 94.81 172 ALA A C 1
ATOM 1115 O O . ALA A 1 172 ? 34.226 6.928 -53.132 1.00 94.81 172 ALA A O 1
ATOM 1116 N N . GLU A 1 173 ? 34.035 5.504 -51.403 1.00 94.94 173 GLU A N 1
ATOM 1117 C CA . GLU A 1 173 ? 35.180 4.662 -51.795 1.00 94.94 173 GLU A CA 1
ATOM 1118 C C . GLU A 1 173 ? 34.981 4.043 -53.188 1.00 94.94 173 GLU A C 1
ATOM 1120 O O . GLU A 1 173 ? 35.884 4.092 -54.022 1.00 94.94 173 GLU A O 1
ATOM 1125 N N . VAL A 1 174 ? 33.782 3.527 -53.486 1.00 94.06 174 VAL A N 1
ATOM 1126 C CA . VAL A 1 174 ? 33.458 2.979 -54.816 1.00 94.06 174 VAL A CA 1
ATOM 1127 C C . VAL A 1 174 ? 33.530 4.058 -55.900 1.00 94.06 174 VAL A C 1
ATOM 1129 O O . VAL A 1 174 ? 33.986 3.785 -57.011 1.00 94.06 174 VAL A O 1
ATOM 1132 N N . ALA A 1 175 ? 33.083 5.281 -55.605 1.00 93.25 175 ALA A N 1
ATOM 1133 C CA . ALA A 1 175 ? 33.166 6.394 -56.544 1.00 93.25 175 ALA A CA 1
ATOM 1134 C C . ALA A 1 175 ? 34.621 6.819 -56.814 1.00 93.25 175 ALA A C 1
ATOM 1136 O O . ALA A 1 175 ? 34.965 7.078 -57.969 1.00 93.25 175 ALA A O 1
ATOM 1137 N N . GLU A 1 176 ? 35.473 6.860 -55.785 1.00 94.88 176 GLU A N 1
ATOM 1138 C CA . GLU A 1 176 ? 36.909 7.134 -55.929 1.00 94.88 176 GLU A CA 1
ATOM 1139 C C . GLU A 1 176 ? 37.615 6.040 -56.741 1.00 94.88 176 GLU A C 1
ATOM 1141 O O . GLU A 1 176 ? 38.365 6.355 -57.666 1.00 94.88 176 GLU A O 1
ATOM 1146 N N . GLU A 1 177 ? 37.330 4.762 -56.475 1.00 93.81 177 GLU A N 1
ATOM 1147 C CA . GLU A 1 177 ? 37.894 3.641 -57.237 1.00 93.81 177 GLU A CA 1
ATOM 1148 C C . GLU A 1 177 ? 37.449 3.682 -58.709 1.00 93.81 177 GLU A C 1
ATOM 1150 O O . GLU A 1 177 ? 38.267 3.523 -59.616 1.00 93.81 177 GLU A O 1
ATOM 1155 N N . ALA A 1 178 ? 36.173 3.979 -58.974 1.00 90.44 178 ALA A N 1
ATOM 1156 C CA . ALA A 1 178 ? 35.667 4.141 -60.336 1.00 90.44 178 ALA A CA 1
ATOM 1157 C C . ALA A 1 178 ? 36.325 5.318 -61.077 1.00 90.44 178 ALA A C 1
ATOM 1159 O O . ALA A 1 178 ? 36.581 5.214 -62.279 1.00 90.44 178 ALA A O 1
ATOM 1160 N N . ALA A 1 179 ? 36.606 6.425 -60.380 1.00 94.06 179 ALA A N 1
ATOM 1161 C CA . ALA A 1 179 ? 37.325 7.561 -60.947 1.00 94.06 179 ALA A CA 1
ATOM 1162 C C . ALA A 1 179 ? 38.778 7.195 -61.289 1.00 94.06 179 ALA A C 1
ATOM 1164 O O . ALA A 1 179 ? 39.216 7.474 -62.403 1.00 94.06 179 ALA A O 1
ATOM 1165 N N . ALA A 1 180 ? 39.482 6.496 -60.394 1.00 95.38 180 ALA A N 1
ATOM 1166 C CA . ALA A 1 180 ? 40.847 6.028 -60.635 1.00 95.38 180 ALA A CA 1
ATOM 1167 C C . ALA A 1 180 ? 40.930 5.081 -61.847 1.00 95.38 180 ALA A C 1
ATOM 1169 O O . ALA A 1 180 ? 41.794 5.248 -62.704 1.00 95.38 180 ALA A O 1
ATOM 1170 N N . VAL A 1 181 ? 39.985 4.141 -61.979 1.00 94.44 181 VAL A N 1
ATOM 1171 C CA . VAL A 1 181 ? 39.901 3.248 -63.150 1.00 94.44 181 VAL A CA 1
ATOM 1172 C C . VAL A 1 181 ? 39.648 4.032 -64.444 1.00 94.44 181 VAL A C 1
ATOM 1174 O O . VAL A 1 181 ? 40.178 3.679 -65.497 1.00 94.44 181 VAL A O 1
ATOM 1177 N N . ALA A 1 182 ? 38.836 5.092 -64.396 1.00 91.94 182 ALA A N 1
ATOM 1178 C CA . ALA A 1 182 ? 38.579 5.937 -65.561 1.00 91.94 182 ALA A CA 1
ATOM 1179 C C . ALA A 1 182 ? 39.811 6.765 -65.973 1.00 91.94 182 ALA A C 1
ATOM 1181 O O . ALA A 1 182 ? 40.053 6.933 -67.172 1.00 91.94 182 ALA A O 1
ATOM 1182 N N . GLU A 1 183 ? 40.588 7.259 -65.006 1.00 95.00 183 GLU A N 1
ATOM 1183 C CA . GLU A 1 183 ? 41.871 7.927 -65.256 1.00 95.00 183 GLU A CA 1
ATOM 1184 C C . GLU A 1 183 ? 42.883 6.955 -65.877 1.00 95.00 183 GLU A C 1
ATOM 1186 O O . GLU A 1 183 ? 43.398 7.244 -66.954 1.00 95.00 183 GLU A O 1
ATOM 1191 N N . GLU A 1 184 ? 43.066 5.759 -65.307 1.00 93.56 184 GLU A N 1
ATOM 1192 C CA . GLU A 1 184 ? 43.967 4.726 -65.851 1.00 93.56 184 GLU A CA 1
ATOM 1193 C C . GLU A 1 184 ? 43.575 4.318 -67.283 1.00 93.56 184 GLU A C 1
ATOM 1195 O O . GLU A 1 184 ? 44.423 4.191 -68.166 1.00 93.56 184 GLU A O 1
ATOM 1200 N N . ALA A 1 185 ? 42.275 4.168 -67.556 1.00 89.00 185 ALA A N 1
ATOM 1201 C CA . ALA A 1 185 ? 41.785 3.883 -68.904 1.00 89.00 185 ALA A CA 1
ATOM 1202 C C . ALA A 1 185 ? 42.065 5.028 -69.894 1.00 89.00 185 ALA A C 1
ATOM 1204 O O . ALA A 1 185 ? 42.254 4.773 -71.086 1.00 89.00 185 ALA A O 1
ATOM 1205 N N . THR A 1 186 ? 42.076 6.275 -69.418 1.00 92.19 186 THR A N 1
ATOM 1206 C CA . THR A 1 186 ? 42.409 7.450 -70.233 1.00 92.19 186 THR A CA 1
ATOM 1207 C C . THR A 1 186 ? 43.904 7.483 -70.535 1.00 92.19 186 THR A C 1
ATOM 1209 O O . THR A 1 186 ? 44.265 7.607 -71.702 1.00 92.19 186 THR A O 1
ATOM 1212 N N . GLU A 1 187 ? 44.762 7.278 -69.532 1.00 94.00 187 GLU A N 1
ATOM 1213 C CA . GLU A 1 187 ? 46.220 7.201 -69.710 1.00 94.00 187 GLU A CA 1
ATOM 1214 C C . GLU A 1 187 ? 46.612 6.078 -70.683 1.00 94.00 187 GLU A C 1
ATOM 1216 O O . GLU A 1 187 ? 47.377 6.306 -71.618 1.00 94.00 187 GLU A O 1
ATOM 1221 N N . ALA A 1 188 ? 46.015 4.888 -70.552 1.00 90.81 188 ALA A N 1
ATOM 1222 C CA . ALA A 1 188 ? 46.251 3.782 -71.480 1.00 90.81 188 ALA A CA 1
ATOM 1223 C C . ALA A 1 188 ? 45.799 4.107 -72.917 1.00 90.81 188 ALA A C 1
ATOM 1225 O O . ALA A 1 188 ? 46.437 3.694 -73.887 1.00 90.81 188 ALA A O 1
ATOM 1226 N N . ALA A 1 189 ? 44.693 4.841 -73.083 1.00 89.06 189 ALA A N 1
ATOM 1227 C CA . ALA A 1 189 ? 44.234 5.273 -74.401 1.00 89.06 189 ALA A CA 1
ATOM 1228 C C . ALA A 1 189 ? 45.169 6.323 -75.025 1.00 89.06 189 ALA A C 1
ATOM 1230 O O . ALA A 1 189 ? 45.378 6.297 -76.240 1.00 89.06 189 ALA A O 1
ATOM 1231 N N . GLU A 1 190 ? 45.733 7.221 -74.214 1.00 91.38 190 GLU A N 1
ATOM 1232 C CA . GLU A 1 190 ? 46.749 8.185 -74.642 1.00 91.38 190 GLU A CA 1
ATOM 1233 C C . GLU A 1 190 ? 48.046 7.479 -75.057 1.00 91.38 190 GLU A C 1
ATOM 1235 O O . GLU A 1 190 ? 48.536 7.743 -76.153 1.00 91.38 190 GLU A O 1
ATOM 1240 N N . GLU A 1 191 ? 48.536 6.510 -74.278 1.00 92.00 191 GLU A N 1
ATOM 1241 C CA . GLU A 1 191 ? 49.730 5.718 -74.617 1.00 92.00 191 GLU A CA 1
ATOM 1242 C C . GLU A 1 191 ? 49.560 4.980 -75.955 1.00 92.00 191 GLU A C 1
ATOM 1244 O O . GLU A 1 191 ? 50.425 5.053 -76.827 1.00 92.00 191 GLU A O 1
ATOM 1249 N N . VAL A 1 192 ? 48.403 4.342 -76.180 1.00 90.38 192 VAL A N 1
ATOM 1250 C CA . VAL A 1 192 ? 48.089 3.684 -77.462 1.00 90.38 192 VAL A CA 1
ATOM 1251 C C . VAL A 1 192 ? 48.051 4.687 -78.619 1.00 90.38 192 VAL A C 1
ATOM 1253 O O . VAL A 1 192 ? 48.465 4.365 -79.735 1.00 90.38 192 VAL A O 1
ATOM 1256 N N . ALA A 1 193 ? 47.542 5.899 -78.388 1.00 89.19 193 ALA A N 1
ATOM 1257 C CA . ALA A 1 193 ? 47.510 6.942 -79.407 1.00 89.19 193 ALA A CA 1
ATOM 1258 C C . ALA A 1 193 ? 48.919 7.461 -79.738 1.00 89.19 193 ALA A C 1
ATOM 1260 O O . ALA A 1 193 ? 49.222 7.669 -80.916 1.00 89.19 193 ALA A O 1
ATOM 1261 N N . GLU A 1 194 ? 49.780 7.635 -78.733 1.00 90.81 194 GLU A N 1
ATOM 1262 C CA . GLU A 1 194 ? 51.187 7.999 -78.913 1.00 90.81 194 GLU A CA 1
ATOM 1263 C C . GLU A 1 194 ? 51.964 6.902 -79.651 1.00 90.81 194 GLU A C 1
ATOM 1265 O O . GLU A 1 194 ? 52.676 7.202 -80.609 1.00 90.81 194 GLU A O 1
ATOM 1270 N N . GLU A 1 195 ? 51.775 5.630 -79.289 1.00 89.50 195 GLU A N 1
ATOM 1271 C CA . GLU A 1 195 ? 52.402 4.496 -79.976 1.00 89.50 195 GLU A CA 1
ATOM 1272 C C . GLU A 1 195 ? 51.944 4.412 -81.440 1.00 89.50 195 GLU A C 1
ATOM 1274 O O . GLU A 1 195 ? 52.763 4.269 -82.350 1.00 89.50 195 GLU A O 1
ATOM 1279 N N . ALA A 1 196 ? 50.647 4.594 -81.704 1.00 83.88 196 ALA A N 1
ATOM 1280 C CA . ALA A 1 196 ? 50.119 4.643 -83.066 1.00 83.88 196 ALA A CA 1
ATOM 1281 C C . ALA A 1 196 ? 50.694 5.818 -83.878 1.00 83.88 196 ALA A C 1
ATOM 1283 O O . ALA A 1 196 ? 50.969 5.662 -85.071 1.00 83.88 196 ALA A O 1
ATOM 1284 N N . ALA A 1 197 ? 50.887 6.982 -83.251 1.00 87.75 197 ALA A N 1
ATOM 1285 C CA . ALA A 1 197 ? 51.520 8.134 -83.886 1.00 87.75 197 ALA A CA 1
ATOM 1286 C C . ALA A 1 197 ? 53.000 7.864 -84.201 1.00 87.75 197 ALA A C 1
ATOM 1288 O O . ALA A 1 197 ? 53.440 8.163 -85.311 1.00 87.75 197 ALA A O 1
ATOM 1289 N N . ALA A 1 198 ? 53.738 7.241 -83.280 1.00 89.69 198 ALA A N 1
ATOM 1290 C CA . ALA A 1 198 ? 55.133 6.861 -83.485 1.00 89.69 198 ALA A CA 1
ATOM 1291 C C . ALA A 1 198 ? 55.289 5.848 -84.629 1.00 89.69 198 ALA A C 1
ATOM 1293 O O . ALA A 1 198 ? 56.132 6.040 -85.502 1.00 89.69 198 ALA A O 1
ATOM 1294 N N . VAL A 1 199 ? 54.431 4.822 -84.697 1.00 89.56 199 VAL A N 1
ATOM 1295 C CA . VAL A 1 199 ? 54.416 3.862 -85.818 1.00 89.56 199 VAL A CA 1
ATOM 1296 C C . VAL A 1 199 ? 54.105 4.564 -87.142 1.00 89.56 199 VAL A C 1
ATOM 1298 O O . VAL A 1 199 ? 54.697 4.240 -88.171 1.00 89.56 199 VAL A O 1
ATOM 1301 N N . ALA A 1 200 ? 53.187 5.534 -87.145 1.00 84.62 200 ALA A N 1
ATOM 1302 C CA . ALA A 1 200 ? 52.880 6.307 -88.346 1.00 84.62 200 ALA A CA 1
ATOM 1303 C C . ALA A 1 200 ? 54.070 7.171 -88.801 1.00 84.62 200 ALA A C 1
ATOM 1305 O O . ALA A 1 200 ? 54.319 7.274 -90.002 1.00 84.62 200 ALA A O 1
ATOM 1306 N N . GLU A 1 201 ? 54.809 7.768 -87.864 1.00 85.81 201 GLU A N 1
ATOM 1307 C CA . GLU A 1 201 ? 56.024 8.536 -88.153 1.00 85.81 201 GLU A CA 1
ATOM 1308 C C . GLU A 1 201 ? 57.156 7.635 -88.664 1.00 85.81 201 GLU A C 1
ATOM 1310 O O . GLU A 1 201 ? 57.795 7.967 -89.662 1.00 85.81 201 GLU A O 1
ATOM 1315 N N . GLU A 1 202 ? 57.356 6.460 -88.061 1.00 85.62 202 GLU A N 1
ATOM 1316 C CA . GLU A 1 202 ? 58.324 5.463 -88.530 1.00 85.62 202 GLU A CA 1
ATOM 1317 C C . GLU A 1 202 ? 57.985 4.983 -89.947 1.00 85.62 202 GLU A C 1
ATOM 1319 O O . GLU A 1 202 ? 58.852 4.980 -90.819 1.00 85.62 202 GLU A O 1
ATOM 1324 N N . ALA A 1 203 ? 56.713 4.682 -90.226 1.00 79.19 203 ALA A N 1
ATOM 1325 C CA . ALA A 1 203 ? 56.260 4.308 -91.565 1.00 79.19 203 ALA A CA 1
ATOM 1326 C C . ALA A 1 203 ? 56.467 5.435 -92.593 1.00 79.19 203 ALA A C 1
ATOM 1328 O O . ALA A 1 203 ? 56.796 5.166 -93.750 1.00 79.19 203 ALA A O 1
ATOM 1329 N N . ALA A 1 204 ? 56.289 6.698 -92.191 1.00 80.75 204 ALA A N 1
ATOM 1330 C CA . ALA A 1 204 ? 56.577 7.848 -93.045 1.00 80.75 204 ALA A CA 1
ATOM 1331 C C . ALA A 1 204 ? 58.084 7.986 -93.319 1.00 80.75 204 ALA A C 1
ATOM 1333 O O . ALA A 1 204 ? 58.476 8.197 -94.465 1.00 80.75 204 ALA A O 1
ATOM 1334 N N . ALA A 1 205 ? 58.932 7.797 -92.306 1.00 82.56 205 ALA A N 1
ATOM 1335 C CA . ALA A 1 205 ? 60.384 7.812 -92.464 1.00 82.56 205 ALA A CA 1
ATOM 1336 C C . ALA A 1 205 ? 60.884 6.648 -93.341 1.00 82.56 205 ALA A C 1
ATOM 1338 O O . ALA A 1 205 ? 61.733 6.846 -94.212 1.00 82.56 205 ALA A O 1
ATOM 1339 N N . GLU A 1 206 ? 60.340 5.440 -93.178 1.00 78.19 206 GLU A N 1
ATOM 1340 C CA . GLU A 1 206 ? 60.630 4.310 -94.068 1.00 78.19 206 GLU A CA 1
ATOM 1341 C C . GLU A 1 206 ? 60.199 4.609 -95.508 1.00 78.19 206 GLU A C 1
ATOM 1343 O O . GLU A 1 206 ? 60.950 4.327 -96.442 1.00 78.19 206 GLU A O 1
ATOM 1348 N N . ALA A 1 207 ? 59.036 5.233 -95.709 1.00 74.81 207 ALA A N 1
ATOM 1349 C CA . ALA A 1 207 ? 58.590 5.653 -97.034 1.00 74.81 207 ALA A CA 1
ATOM 1350 C C . ALA A 1 207 ? 59.539 6.688 -97.663 1.00 74.81 207 ALA A C 1
ATOM 1352 O O . ALA A 1 207 ? 59.867 6.561 -98.844 1.00 74.81 207 ALA A O 1
ATOM 1353 N N . ASP A 1 208 ? 60.030 7.655 -96.884 1.00 74.56 208 ASP A N 1
ATOM 1354 C CA . ASP A 1 208 ? 61.019 8.637 -97.343 1.00 74.56 208 ASP A CA 1
ATOM 1355 C C . ASP A 1 208 ? 62.357 7.972 -97.695 1.00 74.56 208 ASP A C 1
ATOM 1357 O O . ASP A 1 208 ? 62.917 8.241 -98.756 1.00 74.56 208 ASP A O 1
ATOM 1361 N N . THR A 1 209 ? 62.863 7.046 -96.874 1.00 76.62 209 THR A N 1
ATOM 1362 C CA . THR A 1 209 ? 64.110 6.317 -97.188 1.00 76.62 209 THR A CA 1
ATOM 1363 C C . THR A 1 209 ? 63.967 5.392 -98.397 1.00 76.62 209 THR A C 1
ATOM 1365 O O . THR A 1 209 ? 64.905 5.258 -99.188 1.00 76.62 209 THR A O 1
ATOM 1368 N N . ALA A 1 210 ? 62.798 4.775 -98.584 1.00 74.44 210 ALA A N 1
ATOM 1369 C CA . ALA A 1 210 ? 62.484 3.991 -99.771 1.00 74.44 210 ALA A CA 1
ATOM 1370 C C . ALA A 1 210 ? 62.408 4.880 -101.019 1.00 74.44 210 ALA A C 1
ATOM 1372 O O . ALA A 1 210 ? 62.926 4.497 -102.070 1.00 74.44 210 ALA A O 1
ATOM 1373 N N . ALA A 1 211 ? 61.819 6.074 -100.906 1.00 72.75 211 ALA A N 1
ATOM 1374 C CA . ALA A 1 211 ? 61.791 7.063 -101.977 1.00 72.75 211 ALA A CA 1
ATOM 1375 C C . ALA A 1 211 ? 63.205 7.550 -102.335 1.00 72.75 211 ALA A C 1
ATOM 1377 O O . ALA A 1 211 ? 63.557 7.571 -103.515 1.00 72.75 211 ALA A O 1
ATOM 1378 N N . ASP A 1 212 ? 64.042 7.852 -101.340 1.00 74.06 212 ASP A N 1
ATOM 1379 C CA . ASP A 1 212 ? 65.429 8.291 -101.538 1.00 74.06 212 ASP A CA 1
ATOM 1380 C C . ASP A 1 212 ? 66.295 7.175 -102.152 1.00 74.06 212 ASP A C 1
ATOM 1382 O O . ASP A 1 212 ? 67.038 7.396 -103.109 1.00 74.06 212 ASP A O 1
ATOM 1386 N N . SER A 1 213 ? 66.116 5.928 -101.703 1.00 75.50 213 SER A N 1
ATOM 1387 C CA . SER A 1 213 ? 66.777 4.752 -102.292 1.00 75.50 213 SER A CA 1
ATOM 1388 C C . SER A 1 213 ? 66.340 4.506 -103.737 1.00 75.50 213 SER A C 1
ATOM 1390 O O . SER A 1 213 ? 67.167 4.180 -104.591 1.00 75.50 213 SER A O 1
ATOM 1392 N N . ALA A 1 214 ? 65.050 4.679 -104.039 1.00 74.69 214 ALA A N 1
ATOM 1393 C CA . ALA A 1 214 ? 64.536 4.583 -105.401 1.00 74.69 214 ALA A CA 1
ATOM 1394 C C . ALA A 1 214 ? 65.124 5.683 -106.298 1.00 74.69 214 ALA A C 1
ATOM 1396 O O . ALA A 1 214 ? 65.525 5.396 -107.427 1.00 74.69 214 ALA A O 1
ATOM 1397 N N . MET A 1 215 ? 65.250 6.915 -105.792 1.00 74.69 215 MET A N 1
ATOM 1398 C CA . MET A 1 215 ? 65.925 8.008 -106.499 1.00 74.69 215 MET A CA 1
ATOM 1399 C C . MET A 1 215 ? 67.414 7.716 -106.729 1.00 74.69 215 MET A C 1
ATOM 1401 O O . MET A 1 215 ? 67.908 7.923 -107.837 1.00 74.69 215 MET A O 1
ATOM 1405 N N . GLY A 1 216 ? 68.120 7.172 -105.735 1.00 78.38 216 GLY A N 1
ATOM 1406 C CA . GLY A 1 216 ? 69.520 6.759 -105.865 1.00 78.38 216 GLY A CA 1
ATOM 1407 C C . GLY A 1 216 ? 69.726 5.666 -106.919 1.00 78.38 216 GLY A C 1
ATOM 1408 O O . GLY A 1 216 ? 70.606 5.790 -107.770 1.00 78.38 216 GLY A O 1
ATOM 1409 N N . ALA A 1 217 ? 68.870 4.640 -106.932 1.00 78.56 217 ALA A N 1
ATOM 1410 C CA . ALA A 1 217 ? 68.913 3.577 -107.939 1.00 78.56 217 ALA A CA 1
ATOM 1411 C C . ALA A 1 217 ? 68.643 4.111 -109.357 1.00 78.56 217 ALA A C 1
ATOM 1413 O O . ALA A 1 217 ? 69.298 3.700 -110.314 1.00 78.56 217 ALA A O 1
ATOM 1414 N N . VAL A 1 218 ? 67.714 5.062 -109.502 1.00 79.50 218 VAL A N 1
ATOM 1415 C CA . VAL A 1 218 ? 67.460 5.755 -110.776 1.00 79.50 218 VAL A CA 1
ATOM 1416 C C . VAL A 1 218 ? 68.691 6.553 -111.212 1.00 79.50 218 VAL A C 1
ATOM 1418 O O . VAL A 1 218 ? 69.074 6.488 -112.377 1.00 79.50 218 VAL A O 1
ATOM 1421 N N . ALA A 1 219 ? 69.349 7.266 -110.297 1.00 79.50 219 ALA A N 1
ATOM 1422 C CA . ALA A 1 219 ? 70.560 8.018 -110.609 1.00 79.50 219 ALA A CA 1
ATOM 1423 C C . ALA A 1 219 ? 71.718 7.106 -111.058 1.00 79.50 219 ALA A C 1
ATOM 1425 O O . ALA A 1 219 ? 72.426 7.453 -112.004 1.00 79.50 219 ALA A O 1
ATOM 1426 N N . GLU A 1 220 ? 71.880 5.931 -110.439 1.00 83.44 220 GLU A N 1
ATOM 1427 C CA . GLU A 1 220 ? 72.898 4.935 -110.805 1.00 83.44 220 GLU A CA 1
ATOM 1428 C C . GLU A 1 220 ? 72.659 4.353 -112.209 1.00 83.44 220 GLU A C 1
ATOM 1430 O O . GLU A 1 220 ? 73.598 4.272 -113.006 1.00 83.44 220 GLU A O 1
ATOM 1435 N N . LEU A 1 221 ? 71.400 4.063 -112.566 1.00 82.00 221 LEU A N 1
ATOM 1436 C CA . LEU A 1 221 ? 71.004 3.634 -113.918 1.00 82.00 221 LEU A CA 1
ATOM 1437 C C . LEU A 1 221 ? 71.337 4.669 -115.002 1.00 82.00 221 LEU A C 1
ATOM 1439 O O . LEU A 1 221 ? 71.504 4.317 -116.170 1.00 82.00 221 LEU A O 1
ATOM 1443 N N . LEU A 1 222 ? 71.431 5.946 -114.630 1.00 81.06 222 LEU A N 1
ATOM 1444 C CA . LEU A 1 222 ? 71.783 7.041 -115.532 1.00 81.06 222 LEU A CA 1
ATOM 1445 C C . LEU A 1 222 ? 73.294 7.327 -115.565 1.00 81.06 222 LEU A C 1
ATOM 1447 O O . LEU A 1 222 ? 73.720 8.390 -116.020 1.00 81.06 222 LEU A O 1
ATOM 1451 N N . THR A 1 223 ? 74.136 6.413 -115.088 1.00 83.00 223 THR A N 1
ATOM 1452 C CA . THR A 1 223 ? 75.599 6.486 -115.230 1.00 83.00 223 THR A CA 1
ATOM 1453 C C . THR A 1 223 ? 76.095 5.518 -116.294 1.00 83.00 223 THR A C 1
ATOM 1455 O O . THR A 1 223 ? 75.420 4.550 -116.624 1.00 83.00 223 THR A O 1
ATOM 1458 N N . THR A 1 224 ? 77.286 5.760 -116.834 1.00 81.75 224 THR A N 1
ATOM 1459 C CA . THR A 1 224 ? 77.898 4.874 -117.834 1.00 81.75 224 THR A CA 1
ATOM 1460 C C . THR A 1 224 ? 78.177 3.473 -117.290 1.00 81.75 224 THR A C 1
ATOM 1462 O O . THR A 1 224 ? 78.036 2.506 -118.032 1.00 81.75 224 THR A O 1
ATOM 1465 N N . ASP A 1 225 ? 78.540 3.358 -116.009 1.00 80.25 225 ASP A N 1
ATOM 1466 C CA . ASP A 1 225 ? 78.876 2.080 -115.366 1.00 80.25 225 ASP A CA 1
ATOM 1467 C C . ASP A 1 225 ? 77.631 1.280 -114.946 1.00 80.25 225 ASP A C 1
ATOM 1469 O O . ASP A 1 225 ? 77.648 0.050 -114.982 1.00 80.25 225 ASP A O 1
ATOM 1473 N N . GLY A 1 226 ? 76.548 1.968 -114.566 1.00 77.25 226 GLY A N 1
ATOM 1474 C CA . GLY A 1 226 ? 75.290 1.365 -114.109 1.00 77.25 226 GLY A CA 1
ATOM 1475 C C . GLY A 1 226 ? 74.197 1.254 -115.177 1.00 77.25 226 GLY A C 1
ATOM 1476 O O . GLY A 1 226 ? 73.080 0.850 -114.860 1.00 77.25 226 GLY A O 1
ATOM 1477 N N . PHE A 1 227 ? 74.485 1.626 -116.428 1.00 82.31 227 PHE A N 1
ATOM 1478 C CA . PHE A 1 227 ? 73.486 1.733 -117.491 1.00 82.31 227 PHE A CA 1
ATOM 1479 C C . PHE A 1 227 ? 72.798 0.397 -117.815 1.00 82.31 227 PHE A C 1
ATOM 1481 O O . PHE A 1 227 ? 73.414 -0.533 -118.340 1.00 82.31 227 PHE A O 1
ATOM 1488 N N . ASP A 1 228 ? 71.482 0.344 -117.598 1.00 83.75 228 ASP A N 1
ATOM 1489 C CA . ASP A 1 228 ? 70.606 -0.737 -118.058 1.00 83.75 228 ASP A CA 1
ATOM 1490 C C . ASP A 1 228 ? 69.644 -0.187 -119.114 1.00 83.75 228 ASP A C 1
ATOM 1492 O O . ASP A 1 228 ? 68.728 0.586 -118.823 1.00 83.75 228 ASP A O 1
ATOM 1496 N N . SER A 1 229 ? 69.867 -0.596 -120.363 1.00 80.44 229 SER A N 1
ATOM 1497 C CA . SER A 1 229 ? 69.090 -0.134 -121.511 1.00 80.44 229 SER A CA 1
ATOM 1498 C C . SER A 1 229 ? 67.590 -0.355 -121.334 1.00 80.44 229 SER A C 1
ATOM 1500 O O . SER A 1 229 ? 66.827 0.498 -121.765 1.00 80.44 229 SER A O 1
ATOM 1502 N N . ASP A 1 230 ? 67.144 -1.464 -120.747 1.00 83.50 230 ASP A N 1
ATOM 1503 C CA . ASP A 1 230 ? 65.711 -1.764 -120.684 1.00 83.50 230 ASP A CA 1
ATOM 1504 C C . ASP A 1 230 ? 65.034 -0.889 -119.620 1.00 83.50 230 ASP A C 1
ATOM 1506 O O . ASP A 1 230 ? 64.003 -0.268 -119.877 1.00 83.50 230 ASP A O 1
ATOM 1510 N N . LYS A 1 231 ? 65.682 -0.728 -118.461 1.00 83.38 231 LYS A N 1
ATOM 1511 C CA . LYS A 1 231 ? 65.163 0.092 -117.355 1.00 83.38 231 LYS A CA 1
ATOM 1512 C C . LYS A 1 231 ? 65.220 1.590 -117.633 1.00 83.38 231 LYS A C 1
ATOM 1514 O O . LYS A 1 231 ? 64.307 2.316 -117.252 1.00 83.38 231 LYS A O 1
ATOM 1519 N N . VAL A 1 232 ? 66.268 2.075 -118.302 1.00 85.12 232 VAL A N 1
ATOM 1520 C CA . VAL A 1 232 ? 66.357 3.494 -118.681 1.00 85.12 232 VAL A CA 1
ATOM 1521 C C . VAL A 1 232 ? 65.327 3.828 -119.759 1.00 85.12 232 VAL A C 1
ATOM 1523 O O . VAL A 1 232 ? 64.748 4.911 -119.727 1.00 85.12 232 VAL A O 1
ATOM 1526 N N . MET A 1 233 ? 65.043 2.909 -120.686 1.00 84.12 233 MET A N 1
ATOM 1527 C CA . MET A 1 233 ? 63.977 3.116 -121.672 1.00 84.12 233 MET A CA 1
ATOM 1528 C C . MET A 1 233 ? 62.602 3.147 -121.006 1.00 84.12 233 MET A C 1
ATOM 1530 O O . MET A 1 233 ? 61.822 4.046 -121.307 1.00 84.12 233 MET A O 1
ATOM 1534 N N . GLU A 1 234 ? 62.336 2.255 -120.049 1.00 85.25 234 GLU A N 1
ATOM 1535 C CA . GLU A 1 234 ? 61.108 2.287 -119.246 1.00 85.25 234 GLU A CA 1
ATOM 1536 C C . GLU A 1 234 ? 60.982 3.602 -118.451 1.00 85.25 234 GLU A C 1
ATOM 1538 O O . GLU A 1 234 ? 59.917 4.221 -118.440 1.00 85.25 234 GLU A O 1
ATOM 1543 N N . LEU A 1 235 ? 62.082 4.107 -117.877 1.00 85.69 235 LEU A N 1
ATOM 1544 C CA . LEU A 1 235 ? 62.118 5.409 -117.202 1.00 85.69 235 LEU A CA 1
ATOM 1545 C C . LEU A 1 235 ? 61.815 6.565 -118.167 1.00 85.69 235 LEU A C 1
ATOM 1547 O O . LEU A 1 235 ? 61.029 7.455 -117.848 1.00 85.69 235 LEU A O 1
ATOM 1551 N N . VAL A 1 236 ? 62.411 6.561 -119.361 1.00 84.62 236 VAL A N 1
ATOM 1552 C CA . VAL A 1 236 ? 62.137 7.564 -120.399 1.00 84.62 236 VAL A CA 1
ATOM 1553 C C . VAL A 1 236 ? 60.674 7.493 -120.828 1.00 84.62 236 VAL A C 1
ATOM 1555 O O . VAL A 1 236 ? 60.030 8.533 -120.940 1.00 84.62 236 VAL A O 1
ATOM 1558 N N . GLU A 1 237 ? 60.113 6.304 -121.029 1.00 85.88 237 GLU A N 1
ATOM 1559 C CA . GLU A 1 237 ? 58.706 6.118 -121.390 1.00 85.88 237 GLU A CA 1
ATOM 1560 C C . GLU A 1 237 ? 57.745 6.567 -120.283 1.00 85.88 237 GLU A C 1
ATOM 1562 O O . GLU A 1 237 ? 56.722 7.182 -120.596 1.00 85.88 237 GLU A O 1
ATOM 1567 N N . GLY A 1 238 ? 58.092 6.344 -119.014 1.00 80.75 238 GLY A N 1
ATOM 1568 C CA . GLY A 1 238 ? 57.326 6.775 -117.841 1.00 80.75 238 GLY A CA 1
ATOM 1569 C C . GLY A 1 238 ? 57.524 8.241 -117.436 1.00 80.75 238 GLY A C 1
ATOM 1570 O O . GLY A 1 238 ? 56.690 8.783 -116.720 1.00 80.75 238 GLY A O 1
ATOM 1571 N N . SER A 1 239 ? 58.589 8.903 -117.900 1.00 83.81 239 SER A N 1
ATOM 1572 C CA . SER A 1 239 ? 58.898 10.300 -117.551 1.00 83.81 239 SER A CA 1
ATOM 1573 C C . SER A 1 239 ? 57.913 11.313 -118.150 1.00 83.81 239 SER A C 1
ATOM 1575 O O . SER A 1 239 ? 57.309 11.071 -119.195 1.00 83.81 239 SER A O 1
ATOM 1577 N N . ASP A 1 240 ? 57.813 12.508 -117.567 1.00 82.19 240 ASP A N 1
ATOM 1578 C CA . ASP A 1 240 ? 56.994 13.614 -118.100 1.00 82.19 240 ASP A CA 1
ATOM 1579 C C . ASP A 1 240 ? 57.623 14.335 -119.314 1.00 82.19 240 ASP A C 1
ATOM 1581 O O . ASP A 1 240 ? 57.216 15.434 -119.701 1.00 82.19 240 ASP A O 1
ATOM 1585 N N . LEU A 1 241 ? 58.618 13.723 -119.963 1.00 85.38 241 LEU A N 1
ATOM 1586 C CA . LEU A 1 241 ? 59.209 14.249 -121.190 1.00 85.38 241 LEU A CA 1
ATOM 1587 C C . LEU A 1 241 ? 58.175 14.292 -122.325 1.00 85.38 241 LEU A C 1
ATOM 1589 O O . LEU A 1 241 ? 57.340 13.400 -122.493 1.00 85.38 241 LEU A O 1
ATOM 1593 N N . SER A 1 242 ? 58.248 15.314 -123.175 1.00 84.69 242 SER A N 1
ATOM 1594 C CA . SER A 1 242 ? 57.389 15.365 -124.359 1.00 84.69 242 SER A CA 1
ATOM 1595 C C . SER A 1 242 ? 57.686 14.189 -125.299 1.00 84.69 242 SER A C 1
ATOM 1597 O O . SER A 1 242 ? 58.814 13.701 -125.381 1.00 84.69 242 SER A O 1
ATOM 1599 N N . VAL A 1 243 ? 56.687 13.761 -126.076 1.00 86.00 243 VAL A N 1
ATOM 1600 C CA . VAL A 1 243 ? 56.813 12.647 -127.042 1.00 86.00 243 VAL A CA 1
ATOM 1601 C C . VAL A 1 243 ? 58.022 12.823 -127.975 1.00 86.00 243 VAL A C 1
ATOM 1603 O O . VAL A 1 243 ? 58.708 11.855 -128.313 1.00 86.00 243 VAL A O 1
ATOM 1606 N N . LEU A 1 244 ? 58.322 14.072 -128.353 1.00 86.06 244 LEU A N 1
ATOM 1607 C CA . LEU A 1 244 ? 59.468 14.409 -129.197 1.00 86.06 244 LEU A CA 1
ATOM 1608 C C . LEU A 1 244 ? 60.809 14.196 -128.471 1.00 86.06 244 LEU A C 1
ATOM 1610 O O . LEU A 1 244 ? 61.740 13.642 -129.058 1.00 86.06 244 LEU A O 1
ATOM 1614 N N . GLN A 1 245 ? 60.906 14.597 -127.198 1.00 87.00 245 GLN A N 1
ATOM 1615 C CA . GLN A 1 245 ? 62.095 14.387 -126.364 1.00 87.00 245 GLN A CA 1
ATOM 1616 C C . GLN A 1 245 ? 62.339 12.898 -126.116 1.00 87.00 245 GLN A C 1
ATOM 1618 O O . GLN A 1 245 ? 63.458 12.442 -126.336 1.00 87.00 245 GLN A O 1
ATOM 1623 N N . LYS A 1 246 ? 61.295 12.128 -125.776 1.00 88.31 246 LYS A N 1
ATOM 1624 C CA . LYS A 1 246 ? 61.389 10.668 -125.599 1.00 88.31 246 LYS A CA 1
ATOM 1625 C C . LYS A 1 246 ? 61.914 9.985 -126.858 1.00 88.31 246 LYS A C 1
ATOM 1627 O O . LYS A 1 246 ? 62.921 9.297 -126.810 1.00 88.31 246 LYS A O 1
ATOM 1632 N N . THR A 1 247 ? 61.312 10.263 -128.015 1.00 87.19 247 THR A N 1
ATOM 1633 C CA . THR A 1 247 ? 61.746 9.667 -129.294 1.00 87.19 247 THR A CA 1
ATOM 1634 C C . THR A 1 247 ? 63.209 9.995 -129.611 1.00 87.19 247 THR A C 1
ATOM 1636 O O . THR A 1 247 ? 63.966 9.130 -130.061 1.00 87.19 247 THR A O 1
ATOM 1639 N N . THR A 1 248 ? 63.617 11.243 -129.362 1.00 87.50 248 THR A N 1
ATOM 1640 C CA . THR A 1 248 ? 64.990 11.703 -129.607 1.00 87.50 248 THR A CA 1
ATOM 1641 C C . THR A 1 248 ? 65.976 11.005 -128.674 1.00 87.50 248 THR A C 1
ATOM 1643 O O . THR A 1 248 ? 66.981 10.473 -129.142 1.00 87.50 248 THR A O 1
ATOM 1646 N N . ILE A 1 249 ? 65.680 10.961 -127.373 1.00 87.38 249 ILE A N 1
ATOM 1647 C CA . ILE A 1 249 ? 66.593 10.402 -126.375 1.00 87.38 249 ILE A CA 1
ATOM 1648 C C . ILE A 1 249 ? 66.656 8.873 -126.453 1.00 87.38 249 ILE A C 1
ATOM 1650 O O . ILE A 1 249 ? 67.743 8.315 -126.395 1.00 87.38 249 ILE A O 1
ATOM 1654 N N . THR A 1 250 ? 65.540 8.192 -126.728 1.00 87.31 250 THR A N 1
ATOM 1655 C CA . THR A 1 250 ? 65.499 6.750 -127.019 1.00 87.31 250 THR A CA 1
ATOM 1656 C C . THR A 1 250 ? 66.344 6.407 -128.241 1.00 87.31 250 THR A C 1
ATOM 1658 O O . THR A 1 250 ? 67.070 5.414 -128.238 1.00 87.31 250 THR A O 1
ATOM 1661 N N . SER A 1 251 ? 66.287 7.226 -129.295 1.00 86.06 251 SER A N 1
ATOM 1662 C CA . SER A 1 251 ? 67.127 7.015 -130.479 1.00 86.06 251 SER A CA 1
ATOM 1663 C C . SER A 1 251 ? 68.610 7.209 -130.153 1.00 86.06 251 SER A C 1
ATOM 1665 O O . SER A 1 251 ? 69.434 6.395 -130.565 1.00 86.06 251 SER A O 1
ATOM 1667 N N . ALA A 1 252 ? 68.946 8.251 -129.385 1.00 83.94 252 ALA A N 1
ATOM 1668 C CA . ALA A 1 252 ? 70.314 8.534 -128.960 1.00 83.94 252 ALA A CA 1
ATOM 1669 C C . ALA A 1 252 ? 70.885 7.424 -128.061 1.00 83.94 252 ALA A C 1
ATOM 1671 O O . ALA A 1 252 ? 71.982 6.944 -128.322 1.00 83.94 252 ALA A O 1
ATOM 1672 N N . LEU A 1 253 ? 70.122 6.953 -127.071 1.00 85.31 253 LEU A N 1
ATOM 1673 C CA . LEU A 1 253 ? 70.528 5.869 -126.174 1.00 85.31 253 LEU A CA 1
ATOM 1674 C C . LEU A 1 253 ? 70.705 4.537 -126.910 1.00 85.31 253 LEU A C 1
ATOM 1676 O O . LEU A 1 253 ? 71.692 3.844 -126.686 1.00 85.31 253 LEU A O 1
ATOM 1680 N N . ASN A 1 254 ? 69.802 4.196 -127.836 1.00 85.88 254 ASN A N 1
ATOM 1681 C CA . ASN A 1 254 ? 69.950 2.988 -128.654 1.00 85.88 254 ASN A CA 1
ATOM 1682 C C . ASN A 1 254 ? 71.185 3.054 -129.561 1.00 85.88 254 ASN A C 1
ATOM 1684 O O . ASN A 1 254 ? 71.876 2.051 -129.723 1.00 85.88 254 ASN A O 1
ATOM 1688 N N . ALA A 1 255 ? 71.481 4.223 -130.136 1.00 82.31 255 ALA A N 1
ATOM 1689 C CA . ALA A 1 255 ? 72.683 4.421 -130.943 1.00 82.31 255 ALA A CA 1
ATOM 1690 C C . ALA A 1 255 ? 73.971 4.389 -130.102 1.00 82.31 255 ALA A C 1
ATOM 1692 O O . ALA A 1 255 ? 75.022 3.983 -130.593 1.00 82.31 255 ALA A O 1
ATOM 1693 N N . ALA A 1 256 ? 73.887 4.811 -128.842 1.00 84.62 256 ALA A N 1
ATOM 1694 C CA . ALA A 1 256 ? 75.007 4.888 -127.920 1.00 84.62 256 ALA A CA 1
ATOM 1695 C C . ALA A 1 256 ? 75.284 3.586 -127.147 1.00 84.62 256 ALA A C 1
ATOM 1697 O O . ALA A 1 256 ? 76.320 3.476 -126.501 1.00 84.62 256 ALA A O 1
ATOM 1698 N N . LYS A 1 257 ? 74.399 2.586 -127.233 1.00 77.88 257 LYS A N 1
ATOM 1699 C CA . LYS A 1 257 ? 74.462 1.340 -126.450 1.00 77.88 257 LYS A CA 1
ATOM 1700 C C . LYS A 1 257 ? 75.805 0.603 -126.536 1.00 77.88 257 LYS A C 1
ATOM 1702 O O . LYS A 1 257 ? 76.268 0.073 -125.533 1.00 77.88 257 LYS A O 1
ATOM 1707 N N . ASP A 1 258 ? 76.430 0.601 -127.712 1.00 80.75 258 ASP A N 1
ATOM 1708 C CA . ASP A 1 258 ? 77.706 -0.084 -127.958 1.00 80.75 258 ASP A CA 1
ATOM 1709 C C . ASP A 1 258 ? 78.925 0.864 -127.900 1.00 80.75 258 ASP A C 1
ATOM 1711 O O . ASP A 1 258 ? 80.043 0.456 -128.224 1.00 80.75 258 ASP A O 1
ATOM 1715 N N . ASN A 1 259 ? 78.735 2.139 -127.529 1.00 81.19 259 ASN A N 1
ATOM 1716 C CA . ASN A 1 259 ? 79.799 3.144 -127.492 1.00 81.19 259 ASN A CA 1
ATOM 1717 C C . ASN A 1 259 ? 79.755 3.982 -126.196 1.00 81.19 259 ASN A C 1
ATOM 1719 O O . ASN A 1 259 ? 78.909 4.872 -126.076 1.00 81.19 259 ASN A O 1
ATOM 1723 N N . PRO A 1 260 ? 80.701 3.771 -125.262 1.00 79.44 260 PRO A N 1
ATOM 1724 C CA . PRO A 1 260 ? 80.674 4.424 -123.956 1.00 79.44 260 PRO A CA 1
ATOM 1725 C C . PRO A 1 260 ? 80.803 5.954 -124.026 1.00 79.44 260 PRO A C 1
ATOM 1727 O O . PRO A 1 260 ? 80.160 6.638 -123.237 1.00 79.44 260 PRO A O 1
ATOM 1730 N N . GLU A 1 261 ? 81.546 6.509 -124.993 1.00 79.75 261 GLU A N 1
ATOM 1731 C CA . GLU A 1 261 ? 81.686 7.971 -125.134 1.00 79.75 261 GLU A CA 1
ATOM 1732 C C . GLU A 1 261 ? 80.377 8.630 -125.593 1.00 79.75 261 GLU A C 1
ATOM 1734 O O . GLU A 1 261 ? 80.020 9.721 -125.150 1.00 79.75 261 GLU A O 1
ATOM 1739 N N . LEU A 1 262 ? 79.632 7.961 -126.481 1.00 80.38 262 LEU A N 1
ATOM 1740 C CA . LEU A 1 262 ? 78.323 8.447 -126.928 1.00 80.38 262 LEU A CA 1
ATOM 1741 C C . LEU A 1 262 ? 77.251 8.247 -125.855 1.00 80.38 262 LEU A C 1
ATOM 1743 O O . LEU A 1 262 ? 76.298 9.025 -125.792 1.00 80.38 262 LEU A O 1
ATOM 1747 N N . LEU A 1 263 ? 77.405 7.215 -125.022 1.00 84.88 263 LEU A N 1
ATOM 1748 C CA . LEU A 1 263 ? 76.474 6.900 -123.946 1.00 84.88 263 LEU A CA 1
ATOM 1749 C C . LEU A 1 263 ? 76.534 7.959 -122.854 1.00 84.88 263 LEU A C 1
ATOM 1751 O O . LEU A 1 263 ? 75.489 8.418 -122.406 1.00 84.88 263 LEU A O 1
ATOM 1755 N N . GLU A 1 264 ? 77.733 8.405 -122.494 1.00 83.62 264 GLU A N 1
ATOM 1756 C CA . GLU A 1 264 ? 77.923 9.476 -121.518 1.00 83.62 264 GLU A CA 1
ATOM 1757 C C . GLU A 1 264 ? 77.203 10.764 -121.942 1.00 83.62 264 GLU A C 1
ATOM 1759 O O . GLU A 1 264 ? 76.377 11.288 -121.194 1.00 83.62 264 GLU A O 1
ATOM 1764 N N . ALA A 1 265 ? 77.417 11.211 -123.184 1.00 82.62 265 ALA A N 1
ATOM 1765 C CA . ALA A 1 265 ? 76.773 12.411 -123.718 1.00 82.62 265 ALA A CA 1
ATOM 1766 C C . ALA A 1 265 ? 75.239 12.278 -123.797 1.00 82.62 265 ALA A C 1
ATOM 1768 O O . ALA A 1 265 ? 74.505 13.225 -123.501 1.00 82.62 265 ALA A O 1
ATOM 1769 N N . ALA A 1 266 ? 74.733 11.101 -124.182 1.00 84.19 266 ALA A N 1
ATOM 1770 C CA . ALA A 1 266 ? 73.297 10.837 -124.241 1.00 84.19 266 ALA A CA 1
ATOM 1771 C C . ALA A 1 266 ? 72.653 10.796 -122.842 1.00 84.19 266 ALA A C 1
ATOM 1773 O O . ALA A 1 266 ? 71.547 11.310 -122.659 1.00 84.19 266 ALA A O 1
ATOM 1774 N N . LEU A 1 267 ? 73.341 10.227 -121.849 1.00 86.44 267 LEU A N 1
ATOM 1775 C CA . LEU A 1 267 ? 72.891 10.187 -120.457 1.00 86.44 267 LEU A CA 1
ATOM 1776 C C . LEU A 1 267 ? 72.918 11.570 -119.802 1.00 86.44 267 LEU A C 1
ATOM 1778 O O . LEU A 1 267 ? 71.996 11.904 -119.064 1.00 86.44 267 LEU A O 1
ATOM 1782 N N . GLU A 1 268 ? 73.912 12.406 -120.102 1.00 83.94 268 GLU A N 1
ATOM 1783 C CA . GLU A 1 268 ? 73.975 13.789 -119.615 1.00 83.94 268 GLU A CA 1
ATOM 1784 C C . GLU A 1 268 ? 72.822 14.635 -120.177 1.00 83.94 268 GLU A C 1
ATOM 1786 O O . GLU A 1 268 ? 72.157 15.376 -119.449 1.00 83.94 268 GLU A O 1
ATOM 1791 N N . GLN A 1 269 ? 72.499 14.442 -121.459 1.00 83.31 269 GLN A N 1
ATOM 1792 C CA . GLN A 1 269 ? 71.330 15.057 -122.077 1.00 83.31 269 GLN A CA 1
ATOM 1793 C C . GLN A 1 269 ? 70.019 14.576 -121.433 1.00 83.31 269 GLN A C 1
ATOM 1795 O O . GLN A 1 269 ? 69.117 15.389 -121.220 1.00 83.31 269 GLN A O 1
ATOM 1800 N N . LEU A 1 270 ? 69.903 13.285 -121.099 1.00 86.38 270 LEU A N 1
ATOM 1801 C CA . LEU A 1 270 ? 68.736 12.750 -120.395 1.00 86.38 270 LEU A CA 1
ATOM 1802 C C . LEU A 1 270 ? 68.606 13.339 -118.979 1.00 86.38 270 LEU A C 1
ATOM 1804 O O . LEU A 1 270 ? 67.522 13.792 -118.618 1.00 86.38 270 LEU A O 1
ATOM 1808 N N . LYS A 1 271 ? 69.698 13.412 -118.209 1.00 85.12 271 LYS A N 1
ATOM 1809 C CA . LYS A 1 271 ? 69.716 14.033 -116.869 1.00 85.12 271 LYS A CA 1
ATOM 1810 C C . LYS A 1 271 ? 69.264 15.489 -116.906 1.00 85.12 271 LYS A C 1
ATOM 1812 O O . LYS A 1 271 ? 68.344 15.863 -116.183 1.00 85.12 271 LYS A O 1
ATOM 1817 N N . GLY A 1 272 ? 69.820 16.280 -117.827 1.00 83.62 272 GLY A N 1
ATOM 1818 C CA . GLY A 1 272 ? 69.442 17.684 -117.994 1.00 83.62 272 GLY A CA 1
ATOM 1819 C C . GLY A 1 272 ? 67.973 17.875 -118.388 1.00 83.62 272 GLY A C 1
ATOM 1820 O O . GLY A 1 272 ? 67.345 18.848 -117.976 1.00 83.62 272 GLY A O 1
ATOM 1821 N N . MET A 1 273 ? 67.395 16.941 -119.151 1.00 82.56 273 MET A N 1
ATOM 1822 C CA . MET A 1 273 ? 65.966 16.966 -119.485 1.00 82.56 273 MET A CA 1
ATOM 1823 C C . MET A 1 273 ? 65.063 16.572 -118.310 1.00 82.56 273 MET A C 1
ATOM 1825 O O . MET A 1 273 ? 63.942 17.069 -118.230 1.00 82.56 273 MET A O 1
ATOM 1829 N N . LEU A 1 274 ? 65.538 15.706 -117.413 1.00 82.56 274 LEU A N 1
ATOM 1830 C CA . LEU A 1 274 ? 64.824 15.294 -116.201 1.00 82.56 274 LEU A CA 1
ATOM 1831 C C . LEU A 1 274 ? 64.998 16.282 -115.034 1.00 82.56 274 LEU A C 1
ATOM 1833 O O . LEU A 1 274 ? 64.355 16.116 -114.002 1.00 82.56 274 LEU A O 1
ATOM 1837 N N . GLY A 1 275 ? 65.826 17.318 -115.204 1.00 76.88 275 GLY A N 1
ATOM 1838 C CA . GLY A 1 275 ? 66.083 18.326 -114.173 1.00 76.88 275 GLY A CA 1
ATOM 1839 C C . GLY A 1 275 ? 66.896 17.805 -112.983 1.00 76.88 275 GLY A C 1
ATOM 1840 O O . GLY A 1 275 ? 66.806 18.395 -111.907 1.00 76.88 275 GLY A O 1
ATOM 1841 N N . MET A 1 276 ? 67.632 16.703 -113.184 1.00 69.94 276 MET A N 1
ATOM 1842 C CA . MET A 1 276 ? 68.594 16.121 -112.237 1.00 69.94 276 MET A CA 1
ATOM 1843 C C . MET A 1 276 ? 70.023 16.582 -112.570 1.00 69.94 276 MET A C 1
ATOM 1845 O O . MET A 1 276 ? 70.227 17.811 -112.680 1.00 69.94 276 MET A O 1
#

Secondary structure (DSSP, 8-state):
-HHHHHHHHHHHHHHHHHHHHHH---HHHHHHHHHHHHHHHHHHHHHHHHHHHHHHHHHHHHHHHHHHHHHHHHHHHHHHHHHHHHHHHHHHHHHHHHHHHHHHHHHHHHHHHHHHHHHHHHHHHHHHHHHHHHHHHHHHHHHHHHHHHHHHHHHHHHHHHHHHHHHHHHHHHHHHHHHHHHHHHHHHHHHHHHHHHHHHHHHHHHHHHHHHHHHHHHHHHTSTTT--HHHHHHHHHHSS--HHHHHHHHHHHHHHTT-HHHHHHHHHHHHHHHT-

Radius of gyration: 105.97 Å; chains: 1; bounding box: 180×41×259 Å

Foldseek 3Di:
DVVVVVVVVVVVVVQQVCCCPVVVDHPVVSVVVVVVVVVVVVVVVVVVVVVVVVVVVVVVVVVVVVVVVVVVVVVVVVVVVVVVVVVVVVVVVVVVVVVVVVVVVVVVVVVVVVVVVVVVVVVVVVVVVVVVVVVVVVVVVVVVVVVVVVVVVVVVVVVVVVVVVVVVVVVVVVVVVVVVVVVVVVVVVVVVVVVVVVVVVVVVVVVVVVVVVVVVLLVQCLALVNPDLVVVLVVLVPDPDDPVLSVVLNVQCVVCVVPSVSSNVSSVVVCVRNVD